Protein AF-A0A7S1DMC7-F1 (afdb_monomer)

Nearest PDB structures (foldseek):
  4dzv-assembly1_A  TM=1.927E-01  e=4.617E+00  synthetic construct

InterPro domains:
  IPR018816 Splicing factor cactin, central domain [PF10312] (48-227)

Structure (mmCIF, N/CA/C/O backbone):
data_AF-A0A7S1DMC7-F1
#
_entry.id   AF-A0A7S1DMC7-F1
#
loop_
_atom_site.group_PDB
_atom_site.id
_atom_site.type_symbol
_atom_site.label_atom_id
_atom_site.label_alt_id
_atom_site.label_comp_id
_atom_site.label_asym_id
_atom_site.label_entity_id
_atom_site.label_seq_id
_atom_site.pdbx_PDB_ins_code
_atom_site.Cartn_x
_atom_site.Cartn_y
_atom_site.Cartn_z
_atom_site.occupancy
_atom_site.B_iso_or_equiv
_atom_site.auth_seq_id
_atom_site.auth_comp_id
_atom_site.auth_asym_id
_atom_site.auth_atom_id
_atom_site.pdbx_PDB_model_num
ATOM 1 N N . GLU A 1 1 ? 80.134 -5.512 -59.408 1.00 57.19 1 GLU A N 1
ATOM 2 C CA . GLU A 1 1 ? 79.856 -4.795 -58.142 1.00 57.19 1 GLU A CA 1
ATOM 3 C C . GLU A 1 1 ? 78.981 -3.546 -58.274 1.00 57.19 1 GLU A C 1
ATOM 5 O O . GLU A 1 1 ? 77.935 -3.518 -57.639 1.00 57.19 1 GLU A O 1
ATOM 10 N N . GLN A 1 2 ? 79.329 -2.524 -59.073 1.00 55.69 2 GLN A N 1
ATOM 11 C CA . GLN A 1 2 ? 78.531 -1.277 -59.132 1.00 55.69 2 GLN A CA 1
ATOM 12 C C . GLN A 1 2 ? 77.089 -1.484 -59.649 1.00 55.69 2 GLN A C 1
ATOM 14 O O . GLN A 1 2 ? 76.150 -0.992 -59.030 1.00 55.69 2 GLN A O 1
ATOM 19 N N . SER A 1 3 ? 76.892 -2.314 -60.682 1.00 63.22 3 SER A N 1
ATOM 20 C CA . SER A 1 3 ? 75.558 -2.619 -61.240 1.00 63.22 3 SER A CA 1
ATOM 21 C C . SER A 1 3 ? 74.637 -3.401 -60.283 1.00 63.22 3 SER A C 1
ATOM 23 O O . SER A 1 3 ? 73.432 -3.162 -60.245 1.00 63.22 3 SER A O 1
ATOM 25 N N . GLU A 1 4 ? 75.174 -4.302 -59.453 1.00 67.88 4 GLU A N 1
ATOM 26 C CA . GLU A 1 4 ? 74.377 -5.003 -58.428 1.00 67.88 4 GLU A CA 1
ATOM 27 C C . GLU A 1 4 ? 74.000 -4.082 -57.265 1.00 67.88 4 GLU A C 1
ATOM 29 O O . GLU A 1 4 ? 72.907 -4.190 -56.710 1.00 67.88 4 GLU A O 1
ATOM 34 N N . LYS A 1 5 ? 74.885 -3.146 -56.909 1.00 73.25 5 LYS A N 1
ATOM 35 C CA . LYS A 1 5 ? 74.637 -2.161 -55.852 1.00 73.25 5 LYS A CA 1
ATOM 36 C C . LYS A 1 5 ? 73.542 -1.165 -56.252 1.00 73.25 5 LYS A C 1
ATOM 38 O O . LYS A 1 5 ? 72.733 -0.787 -55.408 1.00 73.25 5 LYS A O 1
ATOM 43 N N . GLU A 1 6 ? 73.476 -0.788 -57.528 1.00 73.75 6 GLU A N 1
ATOM 44 C CA . GLU A 1 6 ? 72.397 0.039 -58.085 1.00 73.75 6 GLU A CA 1
ATOM 45 C C . GLU A 1 6 ? 71.064 -0.711 -58.168 1.00 73.75 6 GLU A C 1
ATOM 47 O O . GLU A 1 6 ? 70.045 -0.166 -57.746 1.00 73.75 6 GLU A O 1
ATOM 52 N N . LYS A 1 7 ? 71.061 -1.979 -58.606 1.00 73.75 7 LYS A N 1
ATOM 53 C CA . LYS A 1 7 ? 69.849 -2.820 -58.590 1.00 73.75 7 LYS A CA 1
ATOM 54 C C . LYS A 1 7 ? 69.290 -2.990 -57.176 1.00 73.75 7 LYS A C 1
ATOM 56 O O . LYS A 1 7 ? 68.101 -2.775 -56.973 1.00 73.75 7 LYS A O 1
ATOM 61 N N . ARG A 1 8 ? 70.147 -3.254 -56.181 1.00 76.50 8 ARG A N 1
ATOM 62 C CA . ARG A 1 8 ? 69.749 -3.334 -54.763 1.00 76.50 8 ARG A CA 1
ATOM 63 C C . ARG A 1 8 ? 69.203 -2.012 -54.215 1.00 76.50 8 ARG A C 1
ATOM 65 O O . ARG A 1 8 ? 68.276 -2.035 -53.413 1.00 76.50 8 ARG A O 1
ATOM 72 N N . ARG A 1 9 ? 69.747 -0.861 -54.634 1.00 77.88 9 ARG A N 1
ATOM 73 C CA . ARG A 1 9 ? 69.213 0.464 -54.261 1.00 77.88 9 ARG A CA 1
ATOM 74 C C . ARG A 1 9 ? 67.847 0.730 -54.893 1.00 77.88 9 ARG A C 1
ATOM 76 O O . ARG A 1 9 ? 66.948 1.171 -54.189 1.00 77.88 9 ARG A O 1
ATOM 83 N N . ALA A 1 10 ? 67.675 0.412 -56.174 1.00 79.69 10 ALA A N 1
ATOM 84 C CA . ALA A 1 10 ? 66.395 0.559 -56.863 1.00 79.69 10 ALA A CA 1
ATOM 85 C C . ALA A 1 10 ? 65.318 -0.391 -56.302 1.00 79.69 10 ALA A C 1
ATOM 87 O O . ALA A 1 10 ? 64.162 0.001 -56.159 1.00 79.69 10 ALA A O 1
ATOM 88 N N . GLU A 1 11 ? 65.684 -1.624 -55.943 1.00 81.19 11 GLU A N 1
ATOM 89 C CA . GLU A 1 11 ? 64.797 -2.565 -55.249 1.00 81.19 11 GLU A CA 1
ATOM 90 C C . GLU A 1 11 ? 64.437 -2.084 -53.841 1.00 81.19 11 GLU A C 1
ATOM 92 O O . GLU A 1 11 ? 63.271 -2.161 -53.460 1.00 81.19 11 GLU A O 1
ATOM 97 N N . ALA A 1 12 ? 65.393 -1.533 -53.086 1.00 83.19 12 ALA A N 1
ATOM 98 C CA . ALA A 1 12 ? 65.131 -0.951 -51.772 1.00 83.19 12 ALA A CA 1
ATOM 99 C C . ALA A 1 12 ? 64.202 0.272 -51.854 1.00 83.19 12 ALA A C 1
ATOM 101 O O . ALA A 1 12 ? 63.289 0.393 -51.044 1.00 83.19 12 ALA A O 1
ATOM 102 N N . GLU A 1 13 ? 64.373 1.139 -52.854 1.00 83.38 13 GLU A N 1
ATOM 103 C CA . GLU A 1 13 ? 63.504 2.302 -53.067 1.00 83.38 13 GLU A CA 1
ATOM 104 C C . GLU A 1 13 ? 62.087 1.888 -53.499 1.00 83.38 13 GLU A C 1
ATOM 106 O O . GLU A 1 13 ? 61.100 2.454 -53.033 1.00 83.38 13 GLU A O 1
ATOM 111 N N . ARG A 1 14 ? 61.960 0.855 -54.345 1.00 81.00 14 ARG A N 1
ATOM 112 C CA . ARG A 1 14 ? 60.656 0.262 -54.690 1.00 81.00 14 ARG A CA 1
ATOM 113 C C . ARG A 1 14 ? 59.988 -0.364 -53.473 1.00 81.00 14 ARG A C 1
ATOM 115 O O . ARG A 1 14 ? 58.797 -0.158 -53.269 1.00 81.00 14 ARG A O 1
ATOM 122 N N . LYS A 1 15 ? 60.748 -1.094 -52.656 1.00 81.81 15 LYS A N 1
ATOM 123 C CA . LYS A 1 15 ? 60.248 -1.704 -51.423 1.00 81.81 15 LYS A CA 1
ATOM 124 C C . LYS A 1 15 ? 59.782 -0.641 -50.424 1.00 81.81 15 LYS A C 1
ATOM 126 O O . LYS A 1 15 ? 58.702 -0.800 -49.874 1.00 81.81 15 LYS A O 1
ATOM 131 N N . ALA A 1 16 ? 60.524 0.457 -50.275 1.00 84.75 16 ALA A N 1
ATOM 132 C CA . ALA A 1 16 ? 60.146 1.583 -49.422 1.00 84.75 16 ALA A CA 1
ATOM 133 C C . ALA A 1 16 ? 58.863 2.286 -49.906 1.00 84.75 16 ALA A C 1
ATOM 135 O O . ALA A 1 16 ? 57.991 2.583 -49.097 1.00 84.75 16 ALA A O 1
ATOM 136 N N . LYS A 1 17 ? 58.696 2.488 -51.223 1.00 83.81 17 LYS A N 1
ATOM 137 C CA . LYS A 1 17 ? 57.453 3.047 -51.793 1.00 83.81 17 LYS A CA 1
ATOM 138 C C . LYS A 1 17 ? 56.249 2.126 -51.580 1.00 83.81 17 LYS A C 1
ATOM 140 O O . LYS A 1 17 ? 55.182 2.602 -51.212 1.00 83.81 17 LYS A O 1
ATOM 145 N N . ILE A 1 18 ? 56.424 0.813 -51.755 1.00 84.62 18 ILE A N 1
ATOM 146 C CA . ILE A 1 18 ? 55.373 -0.180 -51.476 1.00 84.62 18 ILE A CA 1
ATOM 147 C C . ILE A 1 18 ? 55.022 -0.184 -49.984 1.00 84.62 18 ILE A C 1
ATOM 149 O O . ILE A 1 18 ? 53.852 -0.263 -49.633 1.00 84.62 18 ILE A O 1
ATOM 153 N N . GLU A 1 19 ? 56.016 -0.087 -49.104 1.00 84.19 19 GLU A N 1
ATOM 154 C CA . GLU A 1 19 ? 55.809 -0.048 -47.655 1.00 84.19 19 GLU A CA 1
ATOM 155 C C . GLU A 1 19 ? 55.033 1.205 -47.221 1.00 84.19 19 GLU A C 1
ATOM 157 O O . GLU A 1 19 ? 54.059 1.083 -46.479 1.00 84.19 19 GLU A O 1
ATOM 162 N N . GLU A 1 20 ? 55.363 2.377 -47.773 1.00 86.06 20 GLU A N 1
ATOM 163 C CA . GLU A 1 20 ? 54.636 3.632 -47.528 1.00 86.06 20 GLU A CA 1
ATOM 164 C C . GLU A 1 20 ? 53.191 3.584 -48.069 1.00 86.06 20 GLU A C 1
ATOM 166 O O . GLU A 1 20 ? 52.247 4.049 -47.422 1.00 86.06 20 GLU A O 1
ATOM 171 N N . GLU A 1 21 ? 52.979 2.997 -49.251 1.00 86.19 21 GLU A N 1
ATOM 172 C CA . GLU A 1 21 ? 51.637 2.783 -49.806 1.00 86.19 21 GLU A CA 1
ATOM 173 C C . GLU A 1 21 ? 50.816 1.810 -48.949 1.00 86.19 21 GLU A C 1
ATOM 175 O O . GLU A 1 21 ? 49.641 2.067 -48.669 1.00 86.19 21 GLU A O 1
ATOM 180 N N . VAL A 1 22 ? 51.434 0.726 -48.471 1.00 86.00 22 VAL A N 1
ATOM 181 C CA . VAL A 1 22 ? 50.810 -0.238 -47.556 1.00 86.00 22 VAL A CA 1
ATOM 182 C C . VAL A 1 22 ? 50.452 0.426 -46.227 1.00 86.00 22 VAL A C 1
ATOM 184 O O . VAL A 1 22 ? 49.361 0.183 -45.715 1.00 86.00 22 VAL A O 1
ATOM 187 N N . GLU A 1 23 ? 51.309 1.288 -45.681 1.00 85.81 23 GLU A N 1
ATOM 188 C CA . GLU A 1 23 ? 51.042 2.023 -44.442 1.00 85.81 23 GLU A CA 1
ATOM 189 C C . GLU A 1 23 ? 49.869 3.003 -44.598 1.00 85.81 23 GLU A C 1
ATOM 191 O O . GLU A 1 23 ? 48.954 3.014 -43.773 1.00 85.81 23 GLU A O 1
ATOM 196 N N . LYS A 1 24 ? 49.810 3.757 -45.705 1.00 90.12 24 LYS A N 1
ATOM 197 C CA . LYS A 1 24 ? 48.668 4.642 -46.009 1.00 90.12 24 LYS A CA 1
ATOM 198 C C . LYS A 1 24 ? 47.358 3.867 -46.153 1.00 90.12 24 LYS A C 1
ATOM 200 O O . LYS A 1 24 ? 46.314 4.345 -45.705 1.00 90.12 24 LYS A O 1
ATOM 205 N N . VAL A 1 25 ? 47.395 2.685 -46.772 1.00 88.81 25 VAL A N 1
ATOM 206 C CA . VAL A 1 25 ? 46.220 1.809 -46.905 1.00 88.81 25 VAL A CA 1
ATOM 207 C C . VAL A 1 25 ? 45.810 1.220 -45.555 1.00 88.81 25 VAL A C 1
ATOM 209 O O . VAL A 1 25 ? 44.613 1.189 -45.273 1.00 88.81 25 VAL A O 1
ATOM 212 N N . LYS A 1 26 ? 46.766 0.799 -44.716 1.00 90.38 26 LYS A N 1
ATOM 213 C CA . LYS A 1 26 ? 46.507 0.325 -43.347 1.00 90.38 26 LYS A CA 1
ATOM 214 C C . LYS A 1 26 ? 45.855 1.409 -42.502 1.00 90.38 26 LYS A C 1
ATOM 216 O O . LYS A 1 26 ? 44.768 1.185 -41.994 1.00 90.38 26 LYS A O 1
ATOM 221 N N . ARG A 1 27 ? 46.411 2.624 -42.481 1.00 87.12 27 ARG A N 1
ATOM 222 C CA . ARG A 1 27 ? 45.841 3.745 -41.721 1.00 87.12 27 ARG A CA 1
ATOM 223 C C . ARG A 1 27 ? 44.387 4.042 -42.112 1.00 87.12 27 ARG A C 1
ATOM 225 O O . ARG A 1 27 ? 43.543 4.205 -41.245 1.00 87.12 27 ARG A O 1
ATOM 232 N N . ARG A 1 28 ? 44.066 4.019 -43.413 1.00 88.25 28 ARG A N 1
ATOM 233 C CA . ARG A 1 28 ? 42.684 4.181 -43.914 1.00 88.25 28 ARG A CA 1
ATOM 234 C C . ARG A 1 28 ? 41.754 3.004 -43.593 1.00 88.25 28 ARG A C 1
ATOM 236 O O . ARG A 1 28 ? 40.538 3.144 -43.722 1.00 88.25 28 ARG A O 1
ATOM 243 N N . ARG A 1 29 ? 42.285 1.811 -43.319 1.00 89.69 29 ARG A N 1
ATOM 244 C CA . ARG A 1 29 ? 41.494 0.666 -42.843 1.00 89.69 29 ARG A CA 1
ATOM 245 C C . ARG A 1 29 ? 41.237 0.816 -41.352 1.00 89.69 29 ARG A C 1
ATOM 247 O O . ARG A 1 29 ? 40.077 0.829 -40.979 1.00 89.69 29 ARG A O 1
ATOM 254 N N . ASP A 1 30 ? 42.276 1.089 -40.570 1.00 89.75 30 ASP A N 1
ATOM 255 C CA . ASP A 1 30 ? 42.178 1.286 -39.123 1.00 89.75 30 ASP A CA 1
ATOM 256 C C . ASP A 1 30 ? 41.244 2.454 -38.758 1.00 89.75 30 ASP A C 1
ATOM 258 O O . ASP A 1 30 ? 40.474 2.353 -37.810 1.00 89.75 30 ASP A O 1
ATOM 262 N N . GLU A 1 31 ? 41.274 3.563 -39.509 1.00 89.31 31 GLU A N 1
ATOM 263 C CA . GLU A 1 31 ? 40.349 4.696 -39.326 1.00 89.31 31 GLU A CA 1
ATOM 264 C C . GLU A 1 31 ? 38.888 4.284 -39.565 1.00 89.31 31 GLU A C 1
ATOM 266 O O . GLU A 1 31 ? 38.023 4.611 -38.757 1.00 89.31 31 GLU A O 1
ATOM 271 N N . ARG A 1 32 ? 38.619 3.509 -40.625 1.00 90.19 32 ARG A N 1
ATOM 272 C CA . ARG A 1 32 ? 37.269 3.009 -40.932 1.00 90.19 32 ARG A CA 1
ATOM 273 C C . ARG A 1 32 ? 36.805 1.948 -39.946 1.00 90.19 32 ARG A C 1
ATOM 275 O O . ARG A 1 32 ? 35.636 1.944 -39.594 1.00 90.19 32 ARG A O 1
ATOM 282 N N . GLU A 1 33 ? 37.694 1.066 -39.504 1.00 90.75 33 GLU A N 1
ATOM 283 C CA . GLU A 1 33 ? 37.385 0.052 -38.494 1.00 90.75 33 GLU A CA 1
ATOM 284 C C . GLU A 1 33 ? 37.077 0.703 -37.145 1.00 90.75 33 GLU A C 1
ATOM 286 O O . GLU A 1 33 ? 36.118 0.309 -36.496 1.00 90.75 33 GLU A O 1
ATOM 291 N N . LYS A 1 34 ? 37.812 1.752 -36.751 1.00 93.19 34 LYS A N 1
ATOM 292 C CA . LYS A 1 34 ? 37.506 2.530 -35.539 1.00 93.19 34 LYS A CA 1
ATOM 293 C C . LYS A 1 34 ? 36.178 3.270 -35.641 1.00 93.19 34 LYS A C 1
ATOM 295 O O . LYS A 1 34 ? 35.415 3.257 -34.684 1.00 93.19 34 LYS A O 1
ATOM 300 N N . GLU A 1 35 ? 35.896 3.902 -36.779 1.00 88.88 35 GLU A N 1
ATOM 301 C CA . GLU A 1 35 ? 34.618 4.585 -37.011 1.00 88.88 35 GLU A CA 1
ATOM 302 C C . GLU A 1 35 ? 33.450 3.587 -37.019 1.00 88.88 35 GLU A C 1
ATOM 304 O O . GLU A 1 35 ? 32.435 3.822 -36.371 1.00 88.88 35 GLU A O 1
ATOM 309 N N . GLN A 1 36 ? 33.609 2.436 -37.678 1.00 91.62 36 GLN A N 1
ATOM 310 C CA . GLN A 1 36 ? 32.610 1.365 -37.679 1.00 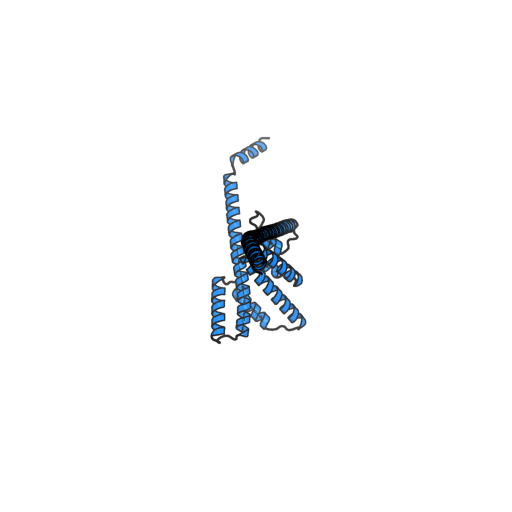91.62 36 GLN A CA 1
ATOM 311 C C . GLN A 1 36 ? 32.405 0.768 -36.288 1.00 91.62 36 GLN A C 1
ATOM 313 O O . GLN A 1 36 ? 31.258 0.607 -35.887 1.00 91.62 36 GLN A O 1
ATOM 318 N N . ALA A 1 37 ? 33.479 0.500 -35.543 1.00 93.88 37 ALA A N 1
ATOM 319 C CA . ALA A 1 37 ? 33.398 -0.003 -34.177 1.00 93.88 37 ALA A CA 1
ATOM 320 C C . ALA A 1 37 ? 32.700 0.999 -33.248 1.00 93.88 37 ALA A C 1
ATOM 322 O O . ALA A 1 37 ? 31.852 0.602 -32.458 1.00 93.88 37 ALA A O 1
ATOM 323 N N . TRP A 1 38 ? 32.993 2.297 -33.385 1.00 91.31 38 TRP A N 1
ATOM 324 C CA . TRP A 1 38 ? 32.327 3.347 -32.612 1.00 91.31 38 TRP A CA 1
ATOM 325 C C . TRP A 1 38 ? 30.831 3.443 -32.945 1.00 91.31 38 TRP A C 1
ATOM 327 O O . TRP A 1 38 ? 29.997 3.504 -32.047 1.00 91.31 38 TRP A O 1
ATOM 337 N N . MET A 1 39 ? 30.467 3.382 -34.230 1.00 90.94 39 MET A N 1
ATOM 338 C CA . MET A 1 39 ? 29.064 3.370 -34.661 1.00 90.94 39 MET A CA 1
ATOM 339 C C . MET A 1 39 ? 28.321 2.099 -34.228 1.00 90.94 39 MET A C 1
ATOM 341 O O . MET A 1 39 ? 27.138 2.164 -33.895 1.00 90.94 39 MET A O 1
ATOM 345 N N . GLU A 1 40 ? 28.983 0.941 -34.258 1.00 91.88 40 GLU A N 1
ATOM 346 C CA . GLU A 1 40 ? 28.421 -0.333 -33.805 1.00 91.88 40 GLU A CA 1
ATOM 347 C C . GLU A 1 40 ? 28.210 -0.337 -32.290 1.00 91.88 40 GLU A C 1
ATOM 349 O O . GLU A 1 40 ? 27.138 -0.729 -31.837 1.00 91.88 40 GLU A O 1
ATOM 354 N N . GLU A 1 41 ? 29.175 0.166 -31.518 1.00 93.00 41 GLU A N 1
ATOM 355 C CA . GLU A 1 41 ? 29.059 0.319 -30.067 1.00 93.00 41 GLU A CA 1
ATOM 356 C C . GLU A 1 41 ? 27.926 1.281 -29.693 1.00 93.00 41 GLU A C 1
ATOM 358 O O . GLU A 1 41 ? 27.092 0.954 -28.848 1.00 93.00 41 GLU A O 1
ATOM 363 N N . GLU A 1 42 ? 27.836 2.428 -30.369 1.00 91.56 42 GLU A N 1
ATOM 364 C CA . GLU A 1 42 ? 26.771 3.407 -30.149 1.00 91.56 42 GLU A CA 1
ATOM 365 C C . GLU A 1 42 ? 25.399 2.822 -30.506 1.00 91.56 42 GLU A C 1
ATOM 367 O O . GLU A 1 42 ? 24.450 2.926 -29.730 1.00 91.56 42 GLU A O 1
ATOM 372 N N . LYS A 1 43 ? 25.290 2.125 -31.644 1.00 93.44 43 LYS A N 1
ATOM 373 C CA . LYS A 1 43 ? 24.054 1.443 -32.043 1.00 93.44 43 LYS A CA 1
ATOM 374 C C . LYS A 1 43 ? 23.682 0.330 -31.063 1.00 93.44 43 LYS A C 1
ATOM 376 O O . LYS A 1 43 ? 22.503 0.170 -30.769 1.00 93.44 43 LYS A O 1
ATOM 381 N N . ALA A 1 44 ? 24.656 -0.419 -30.549 1.00 93.75 44 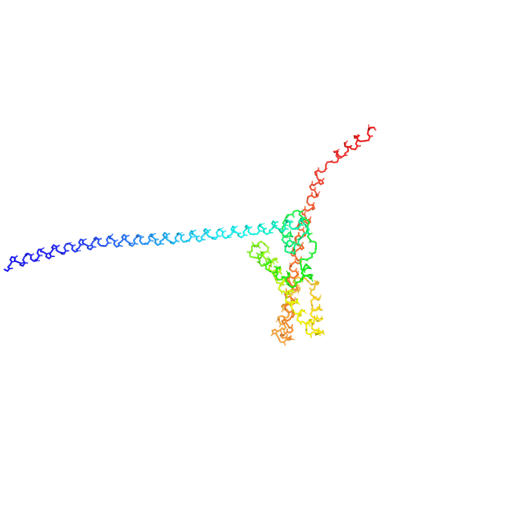ALA A N 1
ATOM 382 C CA . ALA A 1 44 ? 24.433 -1.451 -29.541 1.00 93.75 44 ALA A CA 1
ATOM 383 C C . ALA A 1 44 ? 24.017 -0.852 -28.190 1.00 93.75 44 ALA A C 1
ATOM 385 O O . ALA A 1 44 ? 23.213 -1.445 -27.474 1.00 93.75 44 ALA A O 1
ATOM 386 N N . ARG A 1 45 ? 24.531 0.330 -27.828 1.00 93.38 45 ARG A N 1
ATOM 387 C CA . ARG A 1 45 ? 24.073 1.067 -26.646 1.00 93.38 45 ARG A CA 1
ATOM 388 C C . ARG A 1 45 ? 22.628 1.531 -26.820 1.00 93.38 45 ARG A C 1
ATOM 390 O O . ARG A 1 45 ? 21.794 1.171 -26.003 1.00 93.38 45 ARG A O 1
ATOM 397 N N . MET A 1 46 ? 22.319 2.205 -27.927 1.00 91.56 46 MET A N 1
ATOM 398 C CA . MET A 1 46 ? 20.960 2.660 -28.245 1.00 91.56 46 MET A CA 1
ATOM 399 C C . MET A 1 46 ? 19.957 1.501 -28.347 1.00 91.56 46 MET A C 1
ATOM 401 O O . MET A 1 46 ? 18.810 1.642 -27.934 1.00 91.56 46 MET A O 1
ATOM 405 N N . ALA A 1 47 ? 20.370 0.351 -28.892 1.00 93.19 47 ALA A N 1
ATOM 406 C CA . ALA A 1 47 ? 19.528 -0.840 -28.954 1.00 93.19 47 ALA A CA 1
ATOM 407 C C . ALA A 1 47 ? 19.203 -1.370 -27.551 1.00 93.19 47 ALA A C 1
ATOM 409 O O . ALA A 1 47 ? 18.032 -1.588 -27.261 1.00 93.19 47 ALA A O 1
ATOM 410 N N . ARG A 1 48 ? 20.206 -1.490 -26.669 1.00 93.38 48 ARG A N 1
ATOM 411 C CA . ARG A 1 48 ? 19.996 -1.894 -25.269 1.00 93.38 48 ARG A CA 1
ATOM 412 C C . ARG A 1 48 ? 19.083 -0.927 -24.524 1.00 93.38 48 ARG A C 1
ATOM 414 O O . ARG A 1 48 ? 18.111 -1.365 -23.929 1.00 93.38 48 ARG A O 1
ATOM 421 N N . GLU A 1 49 ? 19.339 0.376 -24.628 1.00 93.00 49 GLU A N 1
ATOM 422 C CA . GLU A 1 49 ? 18.495 1.407 -24.005 1.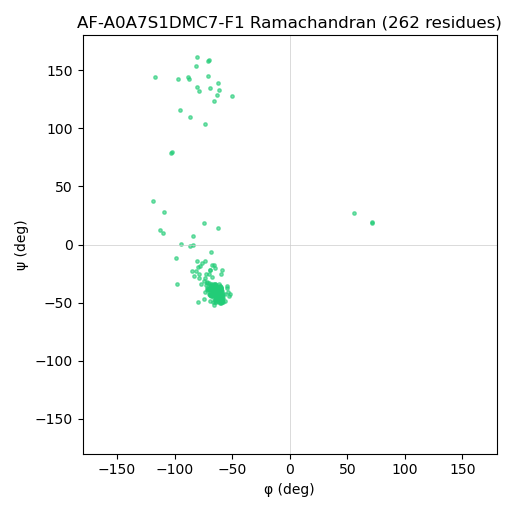00 93.00 49 GLU A CA 1
ATOM 423 C C . GLU A 1 49 ? 17.040 1.329 -24.512 1.00 93.00 49 GLU A C 1
ATOM 425 O O . GLU A 1 49 ? 16.095 1.450 -23.734 1.00 93.00 49 GLU A O 1
ATOM 430 N N . SER A 1 50 ? 16.835 1.076 -25.811 1.00 92.81 50 SER A N 1
ATOM 431 C CA . SER A 1 50 ? 15.494 0.897 -26.379 1.00 92.81 50 SER A CA 1
ATOM 432 C C . SER A 1 50 ? 14.817 -0.397 -25.919 1.00 92.81 50 SER A C 1
ATOM 434 O O . SER A 1 50 ? 13.600 -0.397 -25.745 1.00 92.81 50 SER A O 1
ATOM 436 N N . GLU A 1 51 ? 15.557 -1.497 -25.786 1.00 92.06 51 GLU A N 1
ATOM 437 C CA . GLU A 1 51 ? 15.033 -2.776 -25.292 1.00 92.06 51 GLU A CA 1
ATOM 438 C C . GLU A 1 51 ? 14.642 -2.669 -23.814 1.00 92.06 51 GLU A C 1
ATOM 440 O O . GLU A 1 51 ? 13.550 -3.093 -23.442 1.00 92.06 51 GLU A O 1
ATOM 445 N N . GLU A 1 52 ? 15.477 -2.027 -22.993 1.00 92.62 52 GLU A N 1
ATOM 446 C CA . GLU A 1 52 ? 15.192 -1.734 -21.584 1.00 92.62 52 GLU A CA 1
ATOM 447 C C . GLU A 1 52 ? 13.941 -0.859 -21.442 1.00 92.62 52 GLU A C 1
ATOM 449 O O . GLU A 1 52 ? 13.053 -1.177 -20.654 1.00 92.62 52 GLU A O 1
ATOM 454 N N . ALA A 1 53 ? 13.809 0.197 -22.252 1.00 92.88 53 ALA A N 1
ATOM 455 C CA . ALA A 1 53 ? 12.620 1.046 -22.238 1.00 92.88 53 ALA A CA 1
ATOM 456 C C . ALA A 1 53 ? 11.342 0.270 -22.607 1.00 92.88 53 ALA A C 1
ATOM 458 O O . ALA A 1 53 ? 10.323 0.399 -21.928 1.00 92.88 53 ALA A O 1
ATOM 459 N N . GLN A 1 54 ? 11.395 -0.571 -23.647 1.00 92.62 54 GLN A N 1
ATOM 460 C CA . GLN A 1 54 ? 10.262 -1.420 -24.034 1.00 92.62 54 GLN A CA 1
ATOM 461 C C . GLN A 1 54 ? 9.906 -2.436 -22.944 1.00 92.62 54 GLN A C 1
ATOM 463 O O . GLN A 1 54 ? 8.723 -2.698 -22.722 1.00 92.62 54 GLN A O 1
ATOM 468 N N . HIS A 1 55 ? 10.909 -2.988 -22.260 1.00 92.00 55 HIS A N 1
ATOM 469 C CA . HIS A 1 55 ? 10.702 -3.905 -21.145 1.00 92.00 55 HIS A CA 1
ATOM 470 C C . HIS A 1 55 ? 9.990 -3.213 -19.979 1.00 92.00 55 HIS A C 1
ATOM 472 O O . HIS A 1 55 ? 8.960 -3.703 -19.528 1.00 92.00 55 HIS A O 1
ATOM 478 N N . CYS A 1 56 ? 10.467 -2.036 -19.565 1.00 91.44 56 CYS A N 1
ATOM 479 C CA . CYS A 1 56 ? 9.845 -1.245 -18.502 1.00 91.44 56 CYS A CA 1
ATOM 480 C C . CYS A 1 56 ? 8.388 -0.872 -18.829 1.00 91.44 56 CYS A C 1
ATOM 482 O O . CYS A 1 56 ? 7.507 -0.976 -17.976 1.00 91.44 56 CYS A O 1
ATOM 484 N N . GLU A 1 57 ? 8.099 -0.458 -20.069 1.00 92.00 57 GLU A N 1
ATOM 485 C CA . GLU A 1 57 ? 6.721 -0.174 -20.493 1.00 92.00 57 GLU A CA 1
ATOM 486 C C . GLU A 1 57 ? 5.828 -1.419 -20.456 1.00 92.00 57 GLU A C 1
ATOM 488 O O . GLU A 1 57 ? 4.638 -1.328 -20.146 1.00 92.00 57 GLU A O 1
ATOM 493 N N . TRP A 1 58 ? 6.379 -2.579 -20.815 1.00 92.81 58 TRP A N 1
ATOM 494 C CA . TRP A 1 58 ? 5.647 -3.837 -20.784 1.00 92.81 58 TRP A CA 1
ATOM 495 C C . TRP A 1 58 ? 5.350 -4.281 -19.349 1.00 92.81 58 TRP A C 1
ATOM 497 O O . TRP A 1 58 ? 4.212 -4.653 -19.069 1.00 92.81 58 TRP A O 1
ATOM 507 N N . GLU A 1 59 ? 6.324 -4.172 -18.442 1.00 88.12 59 GLU A N 1
ATOM 508 C CA . GLU A 1 59 ? 6.144 -4.439 -17.008 1.00 88.12 59 GLU A CA 1
ATOM 509 C C . GLU A 1 59 ? 5.071 -3.531 -16.404 1.00 88.12 59 GLU A C 1
ATOM 511 O O . GLU A 1 59 ? 4.119 -4.024 -15.806 1.00 88.12 59 GLU A O 1
ATOM 516 N N . SER A 1 60 ? 5.133 -2.221 -16.664 1.00 88.31 60 SER A N 1
ATOM 517 C CA . SER A 1 60 ? 4.125 -1.278 -16.165 1.00 88.31 60 SER A CA 1
ATOM 518 C C . SER A 1 60 ? 2.712 -1.616 -16.657 1.00 88.31 60 SER A C 1
ATOM 520 O O . SER A 1 60 ? 1.755 -1.533 -15.889 1.00 88.31 60 SER A O 1
ATOM 522 N N . LYS A 1 61 ? 2.557 -2.024 -17.924 1.00 90.69 61 LYS A N 1
ATOM 523 C CA . LYS A 1 61 ? 1.255 -2.461 -18.463 1.00 90.69 61 LYS A CA 1
ATOM 524 C C . LYS A 1 61 ? 0.792 -3.784 -17.859 1.00 90.69 61 LYS A C 1
ATOM 526 O O . LYS A 1 61 ? -0.410 -3.988 -17.694 1.00 90.69 61 LYS A O 1
ATOM 531 N N . ALA A 1 62 ? 1.718 -4.694 -17.563 1.00 90.19 62 ALA A N 1
ATOM 532 C CA . ALA A 1 62 ? 1.400 -5.945 -16.891 1.00 90.19 62 ALA A CA 1
ATOM 533 C C . ALA A 1 62 ? 0.883 -5.680 -15.470 1.00 90.19 62 ALA A C 1
ATOM 535 O O . ALA A 1 62 ? -0.147 -6.239 -15.090 1.00 90.19 62 ALA A O 1
ATOM 536 N N . ASP A 1 63 ? 1.523 -4.775 -14.729 1.00 88.94 63 ASP A N 1
ATOM 537 C CA . ASP A 1 63 ? 1.100 -4.375 -13.385 1.00 88.94 63 ASP A CA 1
ATOM 538 C C . ASP A 1 63 ? -0.286 -3.714 -13.387 1.00 88.94 63 ASP A C 1
ATOM 540 O O . ASP A 1 63 ? -1.162 -4.096 -12.604 1.00 88.94 63 ASP A O 1
ATOM 544 N N . GLU A 1 64 ? -0.542 -2.795 -14.325 1.00 88.88 64 GLU A N 1
ATOM 545 C CA . GLU A 1 64 ? -1.871 -2.199 -14.518 1.00 88.88 64 GLU A CA 1
ATOM 546 C C . GLU A 1 64 ? -2.935 -3.266 -14.799 1.00 88.88 64 GLU A C 1
ATOM 548 O O . GLU A 1 64 ? -3.995 -3.282 -14.166 1.00 88.88 64 GLU A O 1
ATOM 553 N N . PHE A 1 65 ? -2.637 -4.212 -15.693 1.00 91.62 65 PHE A N 1
ATOM 554 C CA . PHE A 1 65 ? -3.541 -5.316 -15.994 1.00 91.62 65 PHE A CA 1
ATOM 555 C C . PHE A 1 65 ? -3.794 -6.201 -14.766 1.00 91.62 65 PHE A C 1
ATOM 557 O O . PHE A 1 65 ? -4.935 -6.594 -14.506 1.00 91.62 65 PHE A O 1
ATOM 564 N N . HIS A 1 66 ? -2.762 -6.505 -13.975 1.00 88.62 66 HIS A N 1
ATOM 565 C CA . HIS A 1 66 ? -2.907 -7.271 -12.739 1.00 88.62 66 HIS A CA 1
ATOM 566 C C . HIS A 1 66 ? -3.798 -6.556 -11.723 1.00 88.62 66 HIS A C 1
ATOM 568 O O . HIS A 1 66 ? -4.663 -7.200 -11.115 1.00 88.62 66 HIS A O 1
ATOM 574 N N . LEU A 1 67 ? -3.647 -5.238 -11.587 1.00 88.25 67 LEU A N 1
ATOM 575 C CA . LEU A 1 67 ? -4.488 -4.419 -10.723 1.00 88.25 67 LEU A CA 1
ATOM 576 C C . LEU A 1 67 ? -5.947 -4.415 -11.197 1.00 88.25 67 LEU A C 1
ATOM 578 O O . LEU A 1 67 ? -6.860 -4.630 -10.398 1.00 88.25 67 LEU A O 1
ATOM 582 N N . GLU A 1 68 ? -6.194 -4.232 -12.494 1.00 89.00 68 GLU A N 1
ATOM 583 C CA . GLU A 1 68 ? -7.545 -4.284 -13.065 1.00 89.00 68 GLU A CA 1
ATOM 584 C C . GLU A 1 68 ? -8.199 -5.657 -12.888 1.00 89.00 68 GLU A C 1
ATOM 586 O O . GLU A 1 68 ? -9.365 -5.750 -12.497 1.00 89.00 68 GLU A O 1
ATOM 591 N N . GLN A 1 69 ? -7.450 -6.740 -13.104 1.00 90.00 69 GLN A N 1
ATOM 592 C CA . GLN A 1 69 ? -7.931 -8.099 -12.855 1.00 90.00 69 GLN A CA 1
ATOM 593 C C . GLN A 1 69 ? -8.257 -8.327 -11.375 1.00 90.00 69 GLN A C 1
ATOM 595 O O . GLN A 1 69 ? -9.263 -8.967 -11.056 1.00 90.00 69 GLN A O 1
ATOM 600 N N . ALA A 1 70 ? -7.434 -7.822 -10.451 1.00 88.50 70 ALA A N 1
ATOM 601 C CA . ALA A 1 70 ? -7.719 -7.884 -9.019 1.00 88.50 70 ALA A CA 1
ATOM 602 C C . ALA A 1 70 ? -9.020 -7.141 -8.679 1.00 88.50 70 ALA A C 1
ATOM 604 O O . ALA A 1 70 ? -9.904 -7.726 -8.049 1.00 88.50 70 ALA A O 1
ATOM 605 N N . ARG A 1 71 ? -9.198 -5.920 -9.201 1.00 87.75 71 ARG A N 1
ATOM 606 C CA . ARG A 1 71 ? -10.422 -5.121 -9.028 1.00 87.75 71 ARG A CA 1
ATOM 607 C C . ARG A 1 71 ? -11.663 -5.814 -9.586 1.00 87.75 71 ARG A C 1
ATOM 609 O O . ARG A 1 71 ? -12.690 -5.877 -8.913 1.00 87.75 71 ARG A O 1
ATOM 616 N N . LEU A 1 72 ? -11.572 -6.382 -10.787 1.00 88.50 72 LEU A N 1
ATOM 617 C CA . LEU A 1 72 ? -12.685 -7.098 -11.407 1.00 88.50 72 LEU A CA 1
ATOM 618 C C . LEU A 1 72 ? -13.080 -8.337 -10.594 1.00 88.50 72 LEU A C 1
ATOM 620 O O . LEU A 1 72 ? -14.265 -8.573 -10.360 1.00 88.50 72 LEU A O 1
ATOM 624 N N . ARG A 1 73 ? -12.096 -9.114 -10.123 1.00 89.06 73 ARG A N 1
ATOM 625 C CA . ARG A 1 73 ? -12.350 -10.278 -9.260 1.00 89.06 73 ARG A CA 1
ATOM 626 C C . ARG A 1 73 ? -13.014 -9.870 -7.949 1.00 89.06 73 ARG A C 1
ATOM 628 O O . ARG A 1 73 ? -13.967 -10.536 -7.547 1.00 89.06 73 ARG A O 1
ATOM 635 N N . ALA A 1 74 ? -12.556 -8.781 -7.333 1.00 87.56 74 ALA A N 1
ATOM 636 C CA . ALA A 1 74 ? -13.176 -8.229 -6.135 1.00 87.56 74 ALA A CA 1
ATOM 637 C C . ALA A 1 74 ? -14.640 -7.858 -6.390 1.00 87.56 74 ALA A C 1
ATOM 639 O O . ALA A 1 74 ? -15.526 -8.325 -5.677 1.00 87.56 74 ALA A O 1
ATOM 640 N N . LYS A 1 75 ? -14.911 -7.130 -7.480 1.00 86.00 75 LYS A N 1
ATOM 641 C CA . LYS A 1 75 ? -16.268 -6.742 -7.881 1.00 86.00 75 LYS A CA 1
ATOM 642 C C . LYS A 1 75 ? -17.194 -7.950 -8.044 1.00 86.00 75 LYS A C 1
ATOM 644 O O . LYS A 1 75 ? -18.273 -7.958 -7.459 1.00 86.00 75 LYS A O 1
ATOM 649 N N . ILE A 1 76 ? -16.757 -8.984 -8.768 1.00 87.00 76 ILE A N 1
ATOM 650 C CA . ILE A 1 76 ? -17.542 -10.213 -8.983 1.00 87.00 76 ILE A CA 1
ATOM 651 C C . ILE A 1 76 ? -17.835 -10.923 -7.653 1.00 87.00 76 ILE A C 1
ATOM 653 O O . ILE A 1 76 ? -18.976 -11.297 -7.383 1.00 87.00 76 ILE A O 1
ATOM 657 N N . ARG A 1 77 ? -16.831 -11.086 -6.783 1.00 86.88 77 ARG A N 1
ATOM 658 C CA . ARG A 1 77 ? -17.023 -11.765 -5.490 1.00 86.88 77 ARG A CA 1
ATOM 659 C C . ARG A 1 77 ? -17.947 -10.997 -4.560 1.00 86.88 77 ARG A C 1
ATOM 661 O O . ARG A 1 77 ? -18.752 -11.620 -3.865 1.00 86.88 77 ARG A O 1
ATOM 668 N N . THR A 1 78 ? -17.865 -9.667 -4.557 1.00 85.50 78 THR A N 1
ATOM 669 C CA . THR A 1 78 ? -18.788 -8.840 -3.780 1.00 85.50 78 THR A CA 1
ATOM 670 C C . THR A 1 78 ? -20.216 -8.962 -4.293 1.00 85.50 78 THR A C 1
ATOM 672 O O . THR A 1 78 ? -21.122 -9.132 -3.481 1.00 85.50 78 THR A O 1
ATOM 675 N N . THR A 1 79 ? -20.439 -8.952 -5.612 1.00 84.69 79 THR A N 1
ATOM 676 C CA . THR A 1 79 ? -21.797 -9.118 -6.159 1.00 84.69 79 THR A CA 1
ATOM 677 C C . THR A 1 79 ? -22.370 -10.513 -5.911 1.00 84.69 79 THR A C 1
ATOM 679 O O . THR A 1 79 ? -23.579 -10.665 -5.789 1.00 84.69 79 THR A O 1
ATOM 682 N N . GLU A 1 80 ? -21.519 -11.534 -5.795 1.00 88.19 80 GLU A N 1
ATOM 683 C CA . GLU A 1 80 ? -21.917 -12.910 -5.468 1.00 88.19 80 GLU A CA 1
ATOM 684 C C . GLU A 1 80 ? -22.081 -13.182 -3.958 1.00 88.19 80 GLU A C 1
ATOM 686 O O . GLU A 1 80 ? -22.393 -14.309 -3.573 1.00 88.19 80 GLU A O 1
ATOM 691 N N . GLY A 1 81 ? -21.847 -12.192 -3.087 1.00 82.56 81 GLY A N 1
ATOM 692 C CA . GLY A 1 81 ? -21.965 -12.348 -1.630 1.00 82.56 81 GLY A CA 1
ATOM 693 C C . GLY A 1 81 ? -20.857 -13.193 -0.986 1.00 82.56 81 GLY A C 1
ATOM 694 O O . GLY A 1 81 ? -21.022 -13.683 0.129 1.00 82.56 81 GLY A O 1
ATOM 695 N N . ARG A 1 82 ? -19.725 -13.381 -1.675 1.00 86.81 82 ARG A N 1
ATOM 696 C CA . ARG A 1 82 ? -18.556 -14.152 -1.206 1.00 86.81 82 ARG A CA 1
ATOM 697 C C . ARG A 1 82 ? -17.309 -13.274 -1.108 1.00 86.81 82 ARG A C 1
ATOM 699 O O . ARG A 1 82 ? -16.214 -13.706 -1.464 1.00 86.81 82 ARG A O 1
ATOM 706 N N . ALA A 1 83 ? -17.494 -12.025 -0.687 1.00 84.38 83 ALA A N 1
ATOM 707 C CA . ALA A 1 83 ? -16.409 -11.063 -0.572 1.00 84.38 83 ALA A CA 1
ATOM 708 C C . ALA A 1 83 ? -15.375 -11.531 0.460 1.00 84.38 83 ALA A C 1
ATOM 710 O O . ALA A 1 83 ? -15.716 -11.855 1.599 1.00 84.38 83 ALA A O 1
ATOM 711 N N . LYS A 1 84 ? -14.104 -11.538 0.061 1.00 87.19 84 LYS A N 1
ATOM 712 C CA . LYS A 1 84 ? -12.975 -11.612 0.988 1.00 87.19 84 LYS A CA 1
ATOM 713 C C . LYS A 1 84 ? -12.696 -10.225 1.586 1.00 87.19 84 LYS A C 1
ATOM 715 O O . LYS A 1 84 ? -13.066 -9.222 0.974 1.00 87.19 84 LYS A O 1
ATOM 720 N N . PRO A 1 85 ? -11.975 -10.135 2.720 1.00 85.62 85 PRO A N 1
ATOM 721 C CA . PRO A 1 85 ? -11.552 -8.852 3.285 1.00 85.62 85 PRO A CA 1
ATOM 722 C C . PRO A 1 85 ? -10.838 -7.951 2.266 1.00 85.62 85 PRO A C 1
ATOM 724 O O . PRO A 1 85 ? -11.174 -6.776 2.152 1.00 85.62 85 PRO A O 1
ATOM 727 N N . ILE A 1 86 ? -9.946 -8.519 1.442 1.00 88.25 86 ILE A N 1
ATOM 728 C CA . ILE A 1 86 ? -9.263 -7.777 0.371 1.00 88.25 86 ILE A CA 1
ATOM 729 C C . ILE A 1 86 ? -10.231 -7.175 -0.650 1.00 88.25 86 ILE A C 1
ATOM 731 O O . ILE A 1 86 ? -10.037 -6.043 -1.087 1.00 88.25 86 ILE A O 1
ATOM 735 N N . ASP A 1 87 ? -11.299 -7.897 -0.995 1.00 87.81 87 ASP A N 1
ATOM 736 C CA . ASP A 1 87 ? -12.275 -7.432 -1.976 1.00 87.81 87 ASP A CA 1
ATOM 737 C C . ASP A 1 87 ? -13.045 -6.218 -1.428 1.00 87.81 87 ASP A C 1
ATOM 739 O O . ASP A 1 87 ? -13.333 -5.281 -2.171 1.00 87.81 87 ASP A O 1
ATOM 743 N N . ILE A 1 88 ? -13.327 -6.200 -0.118 1.00 85.25 88 ILE A N 1
ATOM 744 C CA . ILE A 1 88 ? -13.969 -5.069 0.569 1.00 85.25 88 ILE A CA 1
ATOM 745 C C . ILE A 1 88 ? -13.041 -3.850 0.568 1.00 85.25 88 ILE A C 1
ATOM 747 O O . ILE A 1 88 ? -13.480 -2.746 0.240 1.00 85.25 88 ILE A O 1
ATOM 751 N N . PHE A 1 89 ? -11.753 -4.038 0.871 1.00 85.75 89 PHE A N 1
ATOM 752 C CA . PHE A 1 89 ? -10.769 -2.952 0.823 1.00 85.75 89 PHE A CA 1
ATOM 753 C C . PHE A 1 89 ? -10.638 -2.377 -0.585 1.00 85.75 89 PHE A C 1
ATOM 755 O O . PHE A 1 89 ? -10.770 -1.167 -0.772 1.00 85.75 89 PHE A O 1
ATOM 762 N N . ALA A 1 90 ? -10.468 -3.246 -1.582 1.00 85.25 90 ALA A N 1
ATOM 763 C CA . ALA A 1 90 ? -10.382 -2.846 -2.976 1.00 85.25 90 ALA A CA 1
ATOM 764 C C . ALA A 1 90 ? -11.652 -2.102 -3.418 1.00 85.25 90 ALA A C 1
ATOM 766 O O . ALA A 1 90 ? -11.550 -1.058 -4.054 1.00 85.25 90 ALA A O 1
ATOM 767 N N . LYS A 1 91 ? -12.846 -2.582 -3.043 1.00 84.12 91 LYS A N 1
ATOM 768 C CA . LYS A 1 91 ? -14.122 -1.918 -3.351 1.00 84.12 91 LYS A CA 1
ATOM 769 C C . LYS A 1 91 ? -14.240 -0.542 -2.697 1.00 84.12 91 LYS A C 1
ATOM 771 O O . LYS A 1 91 ? -14.715 0.390 -3.339 1.00 84.12 91 LYS A O 1
ATOM 776 N N . ASN A 1 92 ? -13.818 -0.394 -1.443 1.00 82.38 92 ASN A N 1
ATOM 777 C CA . ASN A 1 92 ? -13.880 0.893 -0.750 1.00 82.38 92 ASN A CA 1
ATOM 778 C C . ASN A 1 92 ? -12.968 1.939 -1.403 1.00 82.38 92 ASN A C 1
ATOM 780 O O . ASN A 1 92 ? -13.365 3.097 -1.498 1.00 82.38 92 ASN A O 1
ATOM 784 N N . LEU A 1 93 ? -11.799 1.522 -1.894 1.00 82.44 93 LEU A N 1
ATOM 785 C CA . LEU A 1 93 ? -10.868 2.373 -2.644 1.00 82.44 93 LEU A CA 1
ATOM 786 C C . LEU A 1 93 ? -11.304 2.645 -4.090 1.00 82.44 93 LEU A C 1
ATOM 788 O O . LEU A 1 93 ? -10.758 3.536 -4.737 1.00 82.44 93 LEU A O 1
ATOM 792 N N . MET A 1 94 ? -12.253 1.873 -4.624 1.00 75.12 94 MET A N 1
ATOM 793 C CA . MET A 1 94 ? -12.843 2.141 -5.931 1.00 75.12 94 MET A CA 1
ATOM 794 C C . MET A 1 94 ? -13.889 3.260 -5.816 1.00 75.12 94 MET A C 1
ATOM 796 O O . MET A 1 94 ? -14.800 3.209 -4.982 1.00 75.12 94 MET A O 1
ATOM 800 N N . ASP A 1 95 ? -13.802 4.235 -6.723 1.00 65.25 95 ASP A N 1
ATOM 801 C CA . ASP A 1 95 ? -14.785 5.315 -6.919 1.00 65.25 95 ASP A CA 1
ATOM 802 C C . ASP A 1 95 ? -16.082 4.840 -7.615 1.00 65.25 95 ASP A C 1
ATOM 804 O O . ASP A 1 95 ? -16.844 5.642 -8.162 1.00 65.25 95 ASP A O 1
ATOM 808 N N . ASP A 1 96 ? -16.345 3.531 -7.620 1.00 64.56 96 ASP A N 1
ATOM 809 C CA . ASP A 1 96 ? -17.574 2.957 -8.166 1.00 64.56 96 ASP A CA 1
ATOM 810 C C . ASP A 1 96 ? -18.774 3.290 -7.253 1.00 64.56 96 ASP A C 1
ATOM 812 O O . ASP A 1 96 ? -18.647 3.286 -6.025 1.00 64.56 96 ASP A O 1
ATOM 816 N N . ASP A 1 97 ? -19.954 3.501 -7.856 1.00 58.34 97 ASP A N 1
ATOM 817 C CA . ASP A 1 97 ? -21.260 3.814 -7.224 1.00 58.34 97 ASP A CA 1
ATOM 818 C C . ASP A 1 97 ? -21.818 2.716 -6.288 1.00 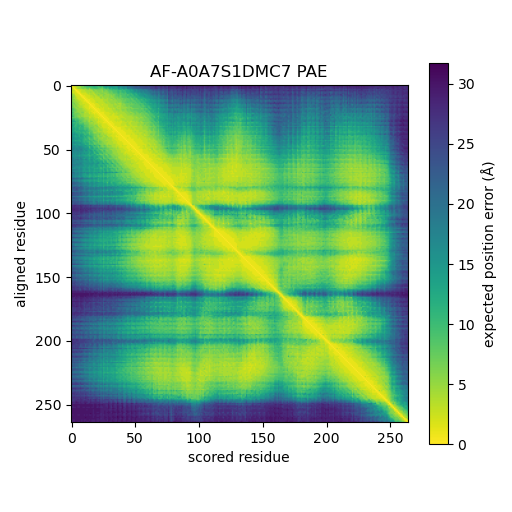58.34 97 ASP A C 1
ATOM 820 O O . ASP A 1 97 ? -23.002 2.690 -5.960 1.00 58.34 97 ASP A O 1
ATOM 824 N N . GLY A 1 98 ? -20.992 1.750 -5.889 1.00 61.72 98 GLY A N 1
ATOM 825 C CA . GLY A 1 98 ? -21.395 0.677 -4.990 1.00 61.72 98 GLY A CA 1
ATOM 826 C C . GLY A 1 98 ? -21.384 1.100 -3.521 1.00 61.72 98 GLY A C 1
ATOM 827 O O . GLY A 1 98 ? -20.577 1.935 -3.110 1.00 61.72 98 GLY A O 1
ATOM 828 N N . ASP A 1 99 ? -22.217 0.432 -2.716 1.00 64.81 99 ASP A N 1
ATOM 829 C CA . ASP A 1 99 ? -22.263 0.606 -1.259 1.00 64.81 99 ASP A CA 1
ATOM 830 C C . ASP A 1 99 ? -20.868 0.498 -0.629 1.00 64.81 99 ASP A C 1
ATOM 832 O O . ASP A 1 99 ? -20.141 -0.477 -0.860 1.00 64.81 99 ASP A O 1
ATOM 836 N N . VAL A 1 100 ? -20.502 1.496 0.173 1.00 69.94 100 VAL A N 1
ATOM 837 C CA . VAL A 1 100 ? -19.267 1.489 0.966 1.00 69.94 100 VAL A CA 1
ATOM 838 C C . VAL A 1 100 ? -19.502 0.658 2.205 1.00 69.94 100 VAL A C 1
ATOM 840 O O . VAL A 1 100 ? -20.524 0.820 2.870 1.00 69.94 100 VAL A O 1
ATOM 843 N N . GLU A 1 101 ? -18.540 -0.192 2.543 1.00 75.38 101 GLU A N 1
ATOM 844 C CA . GLU A 1 101 ? -18.573 -0.835 3.849 1.00 75.38 101 GLU A CA 1
ATOM 845 C C . GLU A 1 101 ? -18.382 0.233 4.931 1.00 75.38 101 GLU A C 1
ATOM 847 O O . GLU A 1 101 ? -17.403 0.973 4.891 1.00 75.38 101 GLU A O 1
ATOM 852 N N . LEU A 1 102 ? -19.326 0.328 5.870 1.00 72.12 102 LEU A N 1
ATOM 853 C CA . LEU A 1 102 ? -19.287 1.307 6.964 1.00 72.12 102 LEU A CA 1
ATOM 854 C C . LEU A 1 102 ? -18.349 0.863 8.093 1.00 72.12 102 LEU A C 1
ATOM 856 O O . LEU A 1 102 ? -17.961 1.674 8.935 1.00 72.12 102 LEU A O 1
ATOM 860 N N . ALA A 1 103 ? -18.026 -0.431 8.145 1.00 73.81 103 ALA A N 1
ATOM 861 C CA . ALA A 1 103 ? -17.106 -0.977 9.124 1.00 73.81 103 ALA A CA 1
ATOM 862 C C . ALA A 1 103 ? -15.671 -0.495 8.868 1.00 73.81 103 ALA A C 1
ATOM 864 O O . ALA A 1 103 ? -15.165 -0.536 7.744 1.00 73.81 103 ALA A O 1
ATOM 865 N N . GLU A 1 104 ? -14.988 -0.082 9.940 1.00 76.69 104 GLU A N 1
ATOM 866 C CA . GLU A 1 104 ? -13.613 0.405 9.843 1.00 76.69 104 GLU A CA 1
ATOM 867 C C . GLU A 1 104 ? -12.680 -0.717 9.331 1.00 76.69 104 GLU A C 1
ATOM 869 O O . GLU A 1 104 ? -12.808 -1.862 9.784 1.00 76.69 104 GLU A O 1
ATOM 874 N N . PRO A 1 105 ? -11.716 -0.431 8.430 1.00 77.62 105 PRO A N 1
ATOM 875 C CA . PRO A 1 105 ? -10.952 -1.466 7.726 1.00 77.62 105 PRO A CA 1
ATOM 876 C C . PRO A 1 105 ? -10.254 -2.486 8.636 1.00 77.62 105 PRO A C 1
ATOM 878 O O . PRO A 1 105 ? -10.210 -3.676 8.330 1.00 77.62 105 PRO A O 1
ATOM 881 N N . TYR A 1 106 ? -9.757 -2.046 9.795 1.00 76.56 10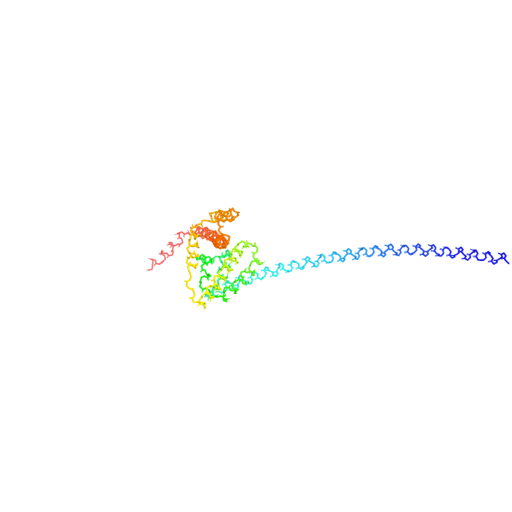6 TYR A N 1
ATOM 882 C CA . TYR A 1 106 ? -9.054 -2.917 10.738 1.00 76.56 106 TYR A CA 1
ATOM 883 C C . TYR A 1 106 ? -9.987 -3.877 11.505 1.00 76.56 106 TYR A C 1
ATOM 885 O O . TYR A 1 106 ? -9.524 -4.843 12.110 1.00 76.56 106 TYR A O 1
ATOM 893 N N . THR A 1 107 ? -11.306 -3.660 11.489 1.00 80.44 107 THR A N 1
ATOM 894 C CA . THR A 1 107 ? -12.264 -4.543 12.182 1.00 80.44 107 THR A CA 1
ATOM 895 C C . THR A 1 107 ? -12.435 -5.886 11.476 1.00 80.44 107 THR A C 1
ATOM 897 O O . THR A 1 107 ? -12.717 -6.890 12.133 1.00 80.44 107 THR A O 1
ATOM 900 N N . LEU A 1 108 ? -12.177 -5.936 10.164 1.00 79.31 108 LEU A N 1
ATOM 901 C CA . LEU A 1 108 ? -12.268 -7.155 9.358 1.00 79.31 108 LEU A CA 1
ATOM 902 C C . LEU A 1 108 ? -11.197 -8.197 9.719 1.00 79.31 108 LEU A C 1
ATOM 904 O O . LEU A 1 108 ? -11.379 -9.375 9.426 1.00 79.31 108 LEU A O 1
ATOM 908 N N . PHE A 1 109 ? -10.121 -7.795 10.403 1.00 79.06 109 PHE A N 1
ATOM 909 C CA . PHE A 1 109 ? -9.043 -8.692 10.828 1.00 79.06 109 PHE A CA 1
ATOM 910 C C . PHE A 1 109 ? -9.392 -9.514 12.076 1.00 79.06 109 PHE A C 1
ATOM 912 O O . PHE A 1 109 ? -8.926 -10.644 12.211 1.00 79.06 109 PHE A O 1
ATOM 919 N N . ARG A 1 110 ? -10.250 -8.995 12.971 1.00 72.88 110 ARG A N 1
ATOM 920 C CA . ARG A 1 110 ? -10.478 -9.565 14.318 1.00 72.88 110 ARG A CA 1
ATOM 921 C C . ARG A 1 110 ? -10.996 -11.006 14.330 1.00 72.88 110 ARG A C 1
ATOM 923 O O . ARG A 1 110 ? -10.774 -11.712 15.309 1.00 72.88 110 ARG A O 1
ATOM 930 N N . ASN A 1 111 ? -11.675 -11.437 13.269 1.00 75.75 111 ASN A N 1
ATOM 931 C CA . ASN A 1 111 ? -12.318 -12.753 13.194 1.00 75.75 111 ASN A CA 1
ATOM 932 C C . ASN A 1 111 ? -11.630 -13.712 12.207 1.00 75.75 111 ASN A C 1
ATOM 934 O O . ASN A 1 111 ? -12.186 -14.764 11.887 1.00 75.75 111 ASN A O 1
ATOM 938 N N . LEU A 1 112 ? -10.450 -13.358 11.689 1.00 83.38 112 LEU A N 1
ATOM 939 C CA . LEU A 1 112 ? -9.729 -14.189 10.729 1.00 83.38 112 LEU A CA 1
ATOM 940 C C . LEU A 1 112 ? -8.826 -15.204 11.434 1.00 83.38 112 LEU A C 1
ATOM 942 O O . LEU A 1 112 ? -8.196 -14.929 12.453 1.00 83.38 112 LEU A O 1
ATOM 946 N N . THR A 1 113 ? -8.749 -16.404 10.861 1.00 86.38 113 THR A N 1
ATOM 947 C CA . THR A 1 113 ? -7.765 -17.416 11.276 1.00 86.38 113 THR A CA 1
ATOM 948 C C . THR A 1 113 ? -6.353 -16.997 10.869 1.00 86.38 113 THR A C 1
ATOM 950 O O . THR A 1 113 ? -6.196 -16.254 9.903 1.00 86.38 113 THR A O 1
ATOM 953 N N . LEU A 1 114 ? -5.322 -17.543 11.525 1.00 86.19 114 LEU A N 1
ATOM 954 C CA . LEU A 1 114 ? -3.923 -17.254 11.185 1.00 86.19 114 LEU A CA 1
ATOM 955 C C . LEU A 1 114 ? -3.611 -17.484 9.695 1.00 86.19 114 LEU A C 1
ATOM 957 O O . LEU A 1 114 ? -3.017 -16.623 9.061 1.00 86.19 114 LEU A O 1
ATOM 961 N N . ALA A 1 115 ? -4.079 -18.596 9.120 1.00 87.88 115 ALA A N 1
ATOM 962 C CA . ALA A 1 115 ? -3.873 -18.891 7.701 1.00 87.88 115 ALA A CA 1
ATOM 963 C C . ALA A 1 115 ? -4.550 -17.857 6.782 1.00 87.88 115 ALA A C 1
ATOM 965 O O . ALA A 1 115 ? -3.987 -17.466 5.765 1.00 87.88 115 ALA A O 1
ATOM 966 N N . ALA A 1 116 ? -5.744 -17.386 7.155 1.00 87.88 116 ALA A N 1
ATOM 967 C CA . ALA A 1 116 ? -6.452 -16.352 6.403 1.00 87.88 116 ALA A CA 1
ATOM 968 C C . ALA A 1 116 ? -5.791 -14.970 6.544 1.00 87.88 116 ALA A C 1
ATOM 970 O O . ALA A 1 116 ? -5.825 -14.190 5.598 1.00 87.88 116 ALA A O 1
ATOM 971 N N . LEU A 1 117 ? -5.185 -14.668 7.698 1.00 88.38 117 LEU A N 1
ATOM 972 C CA . LEU A 1 117 ? -4.387 -13.455 7.890 1.00 88.38 117 LEU A CA 1
ATOM 973 C C . LEU A 1 117 ? -3.110 -13.486 7.042 1.00 88.38 117 LEU A C 1
ATOM 975 O O . LEU A 1 117 ? -2.779 -12.484 6.423 1.00 88.38 117 LEU A O 1
ATOM 979 N N . GLU A 1 118 ? -2.422 -14.627 6.969 1.00 89.25 118 GLU A N 1
ATOM 980 C CA . GLU A 1 118 ? -1.229 -14.793 6.124 1.00 89.25 118 GLU A CA 1
ATOM 981 C C . GLU A 1 118 ? -1.572 -14.691 4.622 1.00 89.25 118 GLU A C 1
ATOM 983 O O . GLU A 1 118 ? -0.856 -14.023 3.876 1.00 89.25 118 GLU A O 1
ATOM 988 N N . GLU A 1 119 ? -2.699 -15.264 4.178 1.00 90.94 119 GLU A N 1
ATOM 989 C CA . GLU A 1 119 ? -3.212 -15.063 2.810 1.00 90.94 119 GLU A CA 1
ATOM 990 C C . GLU A 1 119 ? -3.543 -13.584 2.552 1.00 90.94 119 GLU A C 1
ATOM 992 O O . GLU A 1 119 ? -3.147 -13.021 1.532 1.00 90.94 119 GLU A O 1
ATOM 997 N N . LEU A 1 120 ? -4.209 -12.924 3.506 1.00 90.06 120 LEU A N 1
ATOM 998 C CA . LEU A 1 120 ? -4.539 -11.505 3.402 1.00 90.06 120 LEU A CA 1
ATOM 999 C C . LEU A 1 120 ? -3.285 -10.625 3.347 1.00 90.06 120 LEU A C 1
ATOM 1001 O O . LEU A 1 120 ? -3.271 -9.652 2.600 1.00 90.06 120 LEU A O 1
ATOM 1005 N N . GLN A 1 121 ? -2.229 -10.960 4.091 1.00 91.38 121 GLN A N 1
ATOM 1006 C CA . GLN A 1 121 ? -0.955 -10.244 4.040 1.00 91.38 121 GLN A CA 1
ATOM 1007 C C . GLN A 1 121 ? -0.341 -10.310 2.639 1.00 91.38 121 GLN A C 1
ATOM 1009 O O . GLN A 1 121 ? 0.110 -9.291 2.118 1.00 91.38 121 GLN A O 1
ATOM 1014 N N . GLN A 1 122 ? -0.361 -11.489 2.013 1.00 91.94 122 GLN A N 1
ATOM 1015 C CA . GLN A 1 122 ? 0.125 -11.661 0.646 1.00 91.94 122 GLN A CA 1
ATOM 1016 C C . GLN A 1 122 ? -0.703 -10.839 -0.352 1.00 91.94 122 GLN A C 1
ATOM 1018 O O . GLN A 1 122 ? -0.139 -10.159 -1.211 1.00 91.94 122 GLN A O 1
ATOM 1023 N N . ASP A 1 123 ? -2.029 -10.867 -0.215 1.00 90.81 123 ASP A N 1
ATOM 1024 C CA . ASP A 1 123 ? -2.943 -10.092 -1.054 1.00 90.81 123 ASP A CA 1
ATOM 1025 C C . ASP A 1 123 ? -2.740 -8.571 -0.880 1.00 90.81 123 ASP A C 1
ATOM 1027 O O . ASP A 1 123 ? -2.777 -7.821 -1.860 1.00 90.81 123 ASP A O 1
ATOM 1031 N N . VAL A 1 124 ? -2.502 -8.105 0.353 1.00 90.81 124 VAL A N 1
ATOM 1032 C CA . VAL A 1 124 ? -2.206 -6.699 0.677 1.00 90.81 124 VAL A CA 1
ATOM 1033 C C . VAL A 1 124 ? -0.866 -6.269 0.084 1.00 90.81 124 VAL A C 1
ATOM 1035 O O . VAL A 1 124 ? -0.798 -5.197 -0.512 1.00 90.81 124 VAL A O 1
ATOM 1038 N N . GLU A 1 125 ? 0.179 -7.094 0.178 1.00 90.06 125 GLU A N 1
ATOM 1039 C CA . GLU A 1 125 ? 1.491 -6.763 -0.391 1.00 90.06 125 GLU A CA 1
ATOM 1040 C C . GLU A 1 125 ? 1.442 -6.708 -1.925 1.00 90.06 125 GLU A C 1
ATOM 1042 O O . GLU A 1 125 ? 2.024 -5.811 -2.531 1.00 90.06 125 GLU A O 1
ATOM 1047 N N . GLN A 1 126 ? 0.665 -7.593 -2.561 1.00 89.75 126 GLN A N 1
ATOM 1048 C CA . GLN A 1 126 ? 0.410 -7.505 -3.999 1.00 89.75 126 GLN A CA 1
ATOM 1049 C C . GLN A 1 126 ? -0.281 -6.184 -4.370 1.00 89.75 126 GLN A C 1
ATOM 1051 O O . GLN A 1 126 ? 0.082 -5.551 -5.358 1.00 89.75 126 GLN A O 1
ATOM 1056 N N . HIS A 1 127 ? -1.273 -5.733 -3.601 1.00 88.44 127 HIS A N 1
ATOM 1057 C CA . HIS A 1 127 ? -1.905 -4.442 -3.880 1.00 88.44 127 HIS A CA 1
ATOM 1058 C C . HIS A 1 127 ? -0.975 -3.267 -3.580 1.00 88.44 127 HIS A C 1
ATOM 1060 O O . HIS A 1 127 ? -1.007 -2.280 -4.305 1.00 88.44 127 HIS A O 1
ATOM 1066 N N . ARG A 1 128 ? -0.101 -3.378 -2.578 1.00 90.12 128 ARG A N 1
ATOM 1067 C CA . ARG A 1 128 ? 0.916 -2.368 -2.273 1.00 90.12 128 ARG A CA 1
ATOM 1068 C C . ARG A 1 128 ? 1.902 -2.172 -3.425 1.00 90.12 128 ARG A C 1
ATOM 1070 O O . ARG A 1 128 ? 2.275 -1.034 -3.700 1.00 90.12 128 ARG A O 1
ATOM 1077 N N . SER A 1 129 ? 2.308 -3.250 -4.104 1.00 87.81 129 SER A N 1
ATOM 1078 C CA . SER A 1 129 ? 3.211 -3.155 -5.257 1.00 87.81 129 SER A CA 1
ATOM 1079 C C . SER A 1 129 ? 2.524 -2.610 -6.510 1.00 87.81 129 SER A C 1
ATOM 1081 O O . SER A 1 129 ? 3.187 -1.976 -7.321 1.00 87.81 129 SER A O 1
ATOM 1083 N N . LEU A 1 130 ? 1.214 -2.837 -6.662 1.00 87.56 130 LEU A N 1
ATOM 1084 C CA . LEU A 1 130 ? 0.459 -2.493 -7.874 1.00 87.56 130 LEU A CA 1
ATOM 1085 C C . LEU A 1 130 ? -0.303 -1.154 -7.789 1.00 87.56 130 LEU A C 1
ATOM 1087 O O . LEU A 1 130 ? -0.469 -0.469 -8.795 1.00 87.56 130 LEU A O 1
ATOM 1091 N N . ASP A 1 131 ? -0.811 -0.765 -6.617 1.00 86.56 131 ASP A N 1
ATOM 1092 C CA . ASP A 1 131 ? -1.675 0.409 -6.433 1.00 86.56 131 ASP A CA 1
ATOM 1093 C C . ASP A 1 131 ? -0.919 1.597 -5.830 1.00 86.56 131 ASP A C 1
ATOM 1095 O O . ASP A 1 131 ? -1.042 1.939 -4.650 1.00 86.56 131 ASP A O 1
ATOM 1099 N N . HIS A 1 132 ? -0.165 2.285 -6.686 1.00 83.00 132 HIS A N 1
ATOM 1100 C CA . HIS A 1 132 ? 0.600 3.469 -6.296 1.00 83.00 132 HIS A CA 1
ATOM 1101 C C . HIS A 1 132 ? -0.273 4.658 -5.854 1.00 83.00 132 HIS A C 1
ATOM 1103 O O . HIS A 1 132 ? 0.218 5.539 -5.152 1.00 83.00 132 HIS A O 1
ATOM 1109 N N . LYS A 1 133 ? -1.561 4.706 -6.235 1.00 85.00 133 LYS A N 1
ATOM 1110 C CA . LYS A 1 133 ? -2.468 5.805 -5.849 1.00 85.00 133 LYS A CA 1
ATOM 1111 C C . LYS A 1 133 ? -2.841 5.736 -4.373 1.00 85.00 133 LYS A C 1
ATOM 1113 O O . LYS A 1 133 ? -2.929 6.768 -3.718 1.00 85.00 133 LYS A O 1
ATOM 1118 N N . ASN A 1 134 ? -3.029 4.522 -3.859 1.00 86.50 134 ASN A N 1
ATOM 1119 C CA . ASN A 1 134 ? -3.422 4.268 -2.475 1.00 86.50 134 ASN A CA 1
ATOM 1120 C C . ASN A 1 134 ? -2.276 3.659 -1.651 1.00 86.50 134 ASN A C 1
ATOM 1122 O O . ASN A 1 134 ? -2.525 2.943 -0.682 1.00 86.50 134 ASN A O 1
ATOM 1126 N N . ALA A 1 135 ? -1.020 3.938 -2.015 1.00 87.62 135 ALA A N 1
ATOM 1127 C CA . ALA A 1 135 ? 0.159 3.341 -1.382 1.00 87.62 135 ALA A CA 1
ATOM 1128 C C . ALA A 1 135 ? 0.164 3.510 0.147 1.00 87.62 135 ALA A C 1
ATOM 1130 O O . ALA A 1 135 ? 0.443 2.563 0.877 1.00 87.62 135 ALA A O 1
ATOM 1131 N N . GLU A 1 136 ? -0.228 4.688 0.638 1.00 87.44 136 GLU A N 1
ATOM 1132 C CA . GLU A 1 136 ? -0.305 4.971 2.074 1.00 87.44 136 GLU A CA 1
ATOM 1133 C C . GLU A 1 136 ? -1.352 4.128 2.814 1.00 87.44 136 GLU A C 1
ATOM 1135 O O . GLU A 1 136 ? -1.154 3.784 3.981 1.00 87.44 136 GLU A O 1
ATOM 1140 N N . PHE A 1 137 ? -2.467 3.808 2.152 1.00 89.12 137 PHE A N 1
ATOM 1141 C CA . PHE A 1 137 ? -3.490 2.925 2.704 1.00 89.12 137 PHE A CA 1
ATOM 1142 C C . PHE A 1 137 ? -2.953 1.498 2.785 1.00 89.12 137 PHE A C 1
ATOM 1144 O O . PHE A 1 137 ? -3.030 0.878 3.842 1.00 89.12 137 PHE A O 1
ATOM 1151 N N . TRP A 1 138 ? -2.360 0.995 1.698 1.00 91.00 138 TRP A N 1
ATOM 1152 C CA . TRP A 1 138 ? -1.819 -0.363 1.649 1.00 91.00 138 TRP A CA 1
ATOM 1153 C C . TRP A 1 138 ? -0.641 -0.564 2.609 1.00 91.00 138 TRP A C 1
ATOM 1155 O O . TRP A 1 138 ? -0.537 -1.619 3.223 1.00 91.00 138 TRP A O 1
ATOM 1165 N N . GLU A 1 139 ? 0.192 0.456 2.820 1.00 90.31 139 GLU A N 1
ATOM 1166 C CA . GLU A 1 139 ? 1.260 0.434 3.825 1.00 90.31 139 GLU A CA 1
ATOM 1167 C C . GLU A 1 139 ? 0.707 0.354 5.255 1.00 90.31 139 GLU A C 1
ATOM 1169 O O . GLU A 1 139 ? 1.130 -0.496 6.040 1.00 90.31 139 GLU A O 1
ATOM 1174 N N . ALA A 1 140 ? -0.284 1.186 5.593 1.00 89.44 140 ALA A N 1
ATOM 1175 C CA . ALA A 1 140 ? -0.924 1.118 6.904 1.00 89.44 140 ALA A CA 1
ATOM 1176 C C . ALA A 1 140 ? -1.653 -0.226 7.110 1.00 89.44 140 ALA A C 1
ATOM 1178 O O . ALA A 1 140 ? -1.594 -0.799 8.197 1.00 89.44 140 ALA A O 1
ATOM 1179 N N . MET A 1 141 ? -2.278 -0.767 6.060 1.00 88.38 141 MET A N 1
ATOM 1180 C CA . MET A 1 141 ? -2.899 -2.094 6.069 1.00 88.38 141 MET A CA 1
ATOM 1181 C C . MET A 1 141 ? -1.885 -3.217 6.287 1.00 88.38 141 MET A C 1
ATOM 1183 O O . MET A 1 141 ? -2.154 -4.122 7.074 1.00 88.38 141 MET A O 1
ATOM 1187 N N . ALA A 1 142 ? -0.730 -3.161 5.621 1.00 90.31 142 ALA A N 1
ATOM 1188 C CA . ALA A 1 142 ? 0.329 -4.155 5.766 1.00 90.31 142 ALA A CA 1
ATOM 1189 C C . ALA A 1 142 ? 0.843 -4.202 7.211 1.00 90.31 142 ALA A C 1
ATOM 1191 O O . ALA A 1 142 ? 0.946 -5.284 7.788 1.00 90.31 142 ALA A O 1
ATOM 1192 N N . HIS A 1 143 ? 1.061 -3.034 7.825 1.00 89.50 143 HIS A N 1
ATOM 1193 C CA . HIS A 1 143 ? 1.467 -2.941 9.227 1.00 89.50 143 HIS A CA 1
ATOM 1194 C C . HIS A 1 143 ? 0.424 -3.505 10.194 1.00 89.50 143 HIS A C 1
ATOM 1196 O O . HIS A 1 143 ? 0.776 -4.269 11.089 1.00 89.50 143 HIS A O 1
ATOM 1202 N N . VAL A 1 144 ? -0.860 -3.177 10.009 1.00 88.00 144 VAL A N 1
ATOM 1203 C CA . VAL A 1 144 ? -1.926 -3.749 10.848 1.00 88.00 144 VAL A CA 1
ATOM 1204 C C . VAL A 1 144 ? -2.021 -5.263 10.654 1.00 88.00 144 VAL A C 1
ATOM 1206 O O . VAL A 1 144 ? -2.191 -5.990 11.625 1.00 88.00 144 VAL A O 1
ATOM 1209 N N . CYS A 1 145 ? -1.866 -5.758 9.426 1.00 88.75 145 CYS A N 1
ATOM 1210 C CA . CYS A 1 145 ? -1.893 -7.191 9.153 1.00 88.75 145 CYS A CA 1
ATOM 1211 C C . CYS A 1 145 ? -0.730 -7.931 9.832 1.00 88.75 145 CYS A C 1
ATOM 1213 O O . CYS A 1 145 ? -0.935 -8.998 10.406 1.00 88.75 145 CYS A O 1
ATOM 1215 N N . GLU A 1 146 ? 0.480 -7.370 9.788 1.00 88.94 146 GLU A N 1
ATOM 1216 C CA . GLU A 1 146 ? 1.664 -7.937 10.441 1.00 88.94 146 GLU A CA 1
ATOM 1217 C C . GLU A 1 146 ? 1.500 -8.000 11.967 1.00 88.94 146 GLU A C 1
ATOM 1219 O O . GLU A 1 146 ? 1.778 -9.035 12.576 1.00 88.94 146 GLU A O 1
ATOM 1224 N N . ASP A 1 147 ? 0.974 -6.934 12.573 1.00 86.38 147 ASP A N 1
ATOM 1225 C CA . ASP A 1 147 ? 0.687 -6.878 14.008 1.00 86.38 147 ASP A CA 1
ATOM 1226 C C . ASP A 1 147 ? -0.383 -7.896 14.433 1.00 86.38 147 ASP A C 1
ATOM 1228 O O . ASP A 1 147 ? -0.210 -8.609 15.423 1.00 86.38 147 ASP A O 1
ATOM 1232 N N . GLU A 1 148 ? -1.463 -8.038 13.660 1.00 85.50 148 GLU A N 1
ATOM 1233 C CA . GLU A 1 148 ? -2.523 -9.007 13.958 1.00 85.50 148 GLU A CA 1
ATOM 1234 C C . GLU A 1 148 ? -2.029 -10.456 13.786 1.00 85.50 148 GLU A C 1
ATOM 1236 O O . GLU A 1 148 ? -2.383 -11.326 14.585 1.00 85.50 148 GLU A O 1
ATOM 1241 N N . ILE A 1 149 ? -1.153 -10.729 12.807 1.00 87.06 149 ILE A N 1
ATOM 1242 C CA . ILE A 1 149 ? -0.475 -12.030 12.657 1.00 87.06 149 ILE A CA 1
ATOM 1243 C C . ILE A 1 149 ? 0.426 -12.306 13.860 1.00 87.06 149 ILE A C 1
ATOM 1245 O O . ILE A 1 149 ? 0.385 -13.407 14.417 1.00 87.06 149 ILE A O 1
ATOM 1249 N N . HIS A 1 150 ? 1.232 -11.325 14.271 1.00 86.12 150 HIS A N 1
ATOM 1250 C CA . HIS A 1 150 ? 2.110 -11.450 15.430 1.00 86.12 150 HIS A CA 1
ATOM 1251 C C . HIS A 1 150 ? 1.293 -11.729 16.699 1.00 86.12 150 HIS A C 1
ATOM 1253 O O . HIS A 1 150 ? 1.533 -12.716 17.394 1.00 86.12 150 HIS A O 1
ATOM 1259 N N . SER A 1 151 ? 0.245 -10.943 16.936 1.00 81.62 151 SER A N 1
ATOM 1260 C CA . SER A 1 151 ? -0.677 -11.104 18.060 1.00 81.62 151 SER A CA 1
ATOM 1261 C C . SER A 1 151 ? -1.415 -12.448 18.029 1.00 81.62 151 SER A C 1
ATOM 1263 O O . SER A 1 151 ? -1.625 -13.073 19.069 1.00 81.62 151 SER A O 1
ATOM 1265 N N . ALA A 1 152 ? -1.801 -12.950 16.852 1.00 82.25 152 ALA A N 1
ATOM 1266 C CA . ALA A 1 152 ? -2.402 -14.277 16.706 1.00 82.25 152 ALA A CA 1
ATOM 1267 C C . ALA A 1 152 ? -1.407 -15.409 17.019 1.00 82.25 152 ALA A C 1
ATOM 1269 O O . ALA A 1 152 ? -1.781 -16.385 17.675 1.00 82.25 152 ALA A O 1
ATOM 1270 N N . LYS A 1 153 ? -0.141 -15.276 16.602 1.00 84.88 153 LYS A N 1
ATOM 1271 C CA . LYS A 1 153 ? 0.929 -16.240 16.912 1.00 84.88 153 LYS A CA 1
ATOM 1272 C C . LYS A 1 153 ? 1.213 -16.280 18.411 1.00 84.88 153 LYS A C 1
ATOM 1274 O O . LYS A 1 153 ? 1.143 -17.356 19.001 1.00 84.88 153 LYS A O 1
ATOM 1279 N N . VAL A 1 154 ? 1.406 -15.116 19.031 1.00 81.19 154 VAL A N 1
ATOM 1280 C CA . VAL A 1 154 ? 1.628 -14.988 20.479 1.00 81.19 154 VAL A CA 1
ATOM 1281 C C . VAL A 1 154 ? 0.453 -15.574 21.268 1.00 81.19 154 VAL A C 1
ATOM 1283 O O . VAL A 1 154 ? 0.673 -16.359 22.189 1.00 81.19 154 VAL A O 1
ATOM 1286 N N . ARG A 1 155 ? -0.800 -15.283 20.884 1.00 77.81 155 ARG A N 1
ATOM 1287 C CA . ARG A 1 155 ? -1.985 -15.899 21.512 1.00 77.81 155 ARG A CA 1
ATOM 1288 C C . ARG A 1 155 ? -1.981 -17.424 21.390 1.00 77.81 155 ARG A C 1
ATOM 1290 O O . ARG A 1 155 ? -2.191 -18.109 22.386 1.00 77.81 155 ARG A O 1
ATOM 1297 N N . SER A 1 156 ? -1.687 -17.965 20.205 1.00 79.06 156 SER A N 1
ATOM 1298 C CA . SER A 1 156 ? -1.652 -19.417 19.977 1.00 79.06 156 SER A CA 1
ATOM 1299 C C . SER A 1 156 ? -0.544 -20.127 20.765 1.00 79.06 156 SER A C 1
ATOM 1301 O O . SER A 1 156 ? -0.728 -21.261 21.212 1.00 79.06 156 SER A O 1
ATOM 1303 N N . GLU A 1 157 ? 0.618 -19.497 20.932 1.00 80.12 157 GLU A N 1
ATOM 1304 C CA . GLU A 1 157 ? 1.702 -20.032 21.761 1.00 80.12 157 GLU A CA 1
ATOM 1305 C C . GLU A 1 157 ? 1.344 -19.998 23.250 1.00 80.12 157 GLU A C 1
ATOM 1307 O O . GLU A 1 157 ? 1.540 -20.995 23.948 1.00 80.12 157 GLU A O 1
ATOM 1312 N N . ARG A 1 158 ? 0.732 -18.904 23.721 1.00 73.62 158 ARG A N 1
ATOM 1313 C CA . ARG A 1 158 ? 0.283 -18.754 25.115 1.00 73.62 158 ARG A CA 1
ATOM 1314 C C . ARG A 1 158 ? -0.818 -19.747 25.489 1.00 73.62 158 ARG A C 1
ATOM 1316 O O . ARG A 1 158 ? -0.737 -20.372 26.544 1.00 73.62 158 ARG A O 1
ATOM 1323 N N . GLU A 1 159 ? -1.789 -19.982 24.604 1.00 72.81 159 GLU A N 1
ATOM 1324 C CA . GLU A 1 159 ? -2.824 -21.012 24.799 1.00 72.81 159 GLU A CA 1
ATOM 1325 C C . GLU A 1 159 ? -2.226 -22.417 24.951 1.00 72.81 159 GLU A C 1
ATOM 1327 O O . GLU A 1 159 ? -2.703 -23.212 25.762 1.00 72.81 159 GLU A O 1
ATOM 1332 N N . ARG A 1 160 ? -1.152 -22.729 24.211 1.00 76.56 160 ARG A N 1
ATOM 1333 C CA . ARG A 1 160 ? -0.427 -24.001 24.362 1.00 76.56 160 ARG A CA 1
ATOM 1334 C C . ARG A 1 160 ? 0.381 -24.071 25.656 1.00 76.56 160 ARG A C 1
ATOM 1336 O O . ARG A 1 160 ? 0.535 -25.164 26.197 1.00 76.56 160 ARG A O 1
ATOM 1343 N N . ALA A 1 161 ? 0.905 -22.942 26.128 1.00 76.94 161 ALA A N 1
ATOM 1344 C CA . ALA A 1 161 ? 1.681 -22.854 27.362 1.00 76.94 161 ALA A CA 1
ATOM 1345 C C . ALA A 1 161 ? 0.808 -22.870 28.634 1.00 76.94 161 ALA A C 1
ATOM 1347 O O . ALA A 1 161 ? 1.316 -23.182 29.709 1.00 76.94 161 ALA A O 1
ATOM 1348 N N . GLY A 1 162 ? -0.496 -22.584 28.520 1.00 67.44 162 GLY A N 1
ATOM 1349 C CA . GLY A 1 162 ? -1.425 -22.540 29.654 1.00 67.44 162 GLY A CA 1
ATOM 1350 C C . GLY A 1 162 ? -1.214 -21.337 30.579 1.00 67.44 162 GLY A C 1
ATOM 1351 O O . GLY A 1 162 ? -1.646 -21.378 31.731 1.00 67.44 162 GLY A O 1
ATOM 1352 N N . ASP A 1 163 ? -0.543 -20.294 30.088 1.00 60.75 163 ASP A N 1
ATOM 1353 C CA . ASP A 1 163 ? -0.151 -19.125 30.871 1.00 60.75 163 ASP A CA 1
ATOM 1354 C C . ASP A 1 163 ? -1.196 -18.007 30.722 1.00 60.75 163 ASP A C 1
ATOM 1356 O O . ASP A 1 163 ? -1.436 -17.498 29.624 1.00 60.75 163 ASP A O 1
ATOM 1360 N N . VAL A 1 164 ? -1.861 -17.653 31.824 1.00 56.97 164 VAL A N 1
ATOM 1361 C CA . VAL A 1 164 ? -2.820 -16.538 31.898 1.00 56.97 164 VAL A CA 1
ATOM 1362 C C . VAL A 1 164 ? -2.093 -15.379 32.567 1.00 56.97 164 VAL A C 1
ATOM 1364 O O . VAL A 1 164 ? -2.204 -15.173 33.774 1.00 56.97 164 VAL A O 1
ATOM 1367 N N . ASP A 1 165 ? -1.273 -14.684 31.786 1.00 57.78 165 ASP A N 1
ATOM 1368 C CA . ASP A 1 165 ? -0.331 -13.695 32.303 1.00 57.78 165 ASP A CA 1
ATOM 1369 C C . ASP A 1 165 ? -0.870 -12.253 32.228 1.00 57.78 165 ASP A C 1
ATOM 1371 O O . ASP A 1 165 ? -1.526 -11.845 31.265 1.00 57.78 165 ASP A O 1
ATOM 1375 N N . ALA A 1 166 ? -0.544 -11.464 33.255 1.00 59.81 166 ALA A N 1
ATOM 1376 C CA . ALA A 1 166 ? -0.928 -10.065 33.437 1.00 59.81 166 ALA A CA 1
ATOM 1377 C C . ALA A 1 166 ? -0.449 -9.148 32.298 1.00 59.81 166 ALA A C 1
ATOM 1379 O O . ALA A 1 166 ? -1.045 -8.097 32.066 1.00 59.81 166 ALA A O 1
ATOM 1380 N N . THR A 1 167 ? 0.584 -9.553 31.555 1.00 62.28 167 THR A N 1
ATOM 1381 C CA . THR A 1 167 ? 1.093 -8.813 30.391 1.00 62.28 167 THR A CA 1
ATOM 1382 C C . THR A 1 167 ? 0.050 -8.643 29.290 1.00 62.28 167 THR A C 1
ATOM 1384 O O . THR A 1 167 ? -0.008 -7.577 28.694 1.00 62.28 167 THR A O 1
ATOM 1387 N N . ALA A 1 168 ? -0.829 -9.626 29.063 1.00 65.00 168 ALA A N 1
ATOM 1388 C CA . ALA A 1 168 ? -1.887 -9.513 28.053 1.00 65.00 168 ALA A CA 1
ATOM 1389 C C . ALA A 1 168 ? -2.966 -8.493 28.457 1.00 65.00 168 ALA A C 1
ATOM 1391 O O . ALA A 1 168 ? -3.468 -7.749 27.620 1.00 65.00 168 ALA A O 1
ATOM 1392 N N . ALA A 1 169 ? -3.292 -8.427 29.751 1.00 67.31 169 ALA A N 1
ATOM 1393 C CA . ALA A 1 169 ? -4.227 -7.435 30.274 1.00 67.31 169 ALA A CA 1
ATOM 1394 C C . ALA A 1 169 ? -3.642 -6.017 30.185 1.00 67.31 169 ALA A C 1
ATOM 1396 O O . ALA A 1 169 ? -4.349 -5.087 29.811 1.00 67.31 169 ALA A O 1
ATOM 1397 N N . ILE A 1 170 ? -2.342 -5.868 30.468 1.00 68.25 170 ILE A N 1
ATOM 1398 C CA . ILE A 1 170 ? -1.620 -4.598 30.318 1.00 68.25 170 ILE A CA 1
ATOM 1399 C C . ILE A 1 170 ? -1.569 -4.185 28.842 1.00 68.25 170 ILE A C 1
ATOM 1401 O O . ILE A 1 170 ? -1.824 -3.031 28.522 1.00 68.25 170 ILE A O 1
ATOM 1405 N N . GLU A 1 171 ? -1.288 -5.118 27.932 1.00 68.31 171 GLU A N 1
ATOM 1406 C CA . GLU A 1 171 ? -1.297 -4.866 26.489 1.00 68.31 171 GLU A CA 1
ATOM 1407 C C . GLU A 1 171 ? -2.675 -4.424 25.980 1.00 68.31 171 GLU A C 1
ATOM 1409 O O . GLU A 1 171 ? -2.750 -3.516 25.156 1.00 68.31 171 GLU A O 1
ATOM 1414 N N . GLU A 1 172 ? -3.759 -5.035 26.461 1.00 70.50 172 GLU A N 1
ATOM 1415 C CA . GLU A 1 172 ? -5.126 -4.657 26.092 1.00 70.50 172 GLU A CA 1
ATOM 1416 C C . GLU A 1 172 ? -5.533 -3.305 26.695 1.00 70.50 172 GLU A C 1
ATOM 1418 O O . GLU A 1 172 ? -6.167 -2.496 26.017 1.00 70.50 172 GLU A O 1
ATOM 1423 N N . GLU A 1 173 ? -5.128 -3.019 27.935 1.00 71.62 173 GLU A N 1
ATOM 1424 C CA . GLU A 1 173 ? -5.357 -1.728 28.587 1.00 71.62 173 GLU A CA 1
ATOM 1425 C C . GLU A 1 173 ? -4.608 -0.603 27.862 1.00 71.62 173 GLU A C 1
ATOM 1427 O O . GLU A 1 173 ? -5.212 0.414 27.514 1.00 71.62 173 GLU A O 1
ATOM 1432 N N . ILE A 1 174 ? -3.322 -0.810 27.553 1.00 70.62 174 ILE A N 1
ATOM 1433 C CA . ILE A 1 174 ? -2.495 0.125 26.782 1.00 70.62 174 ILE A CA 1
ATOM 1434 C C . ILE A 1 174 ? -3.116 0.352 25.399 1.00 70.62 174 ILE A C 1
ATOM 1436 O O . ILE A 1 174 ? -3.354 1.505 25.031 1.00 70.62 174 ILE A O 1
ATOM 1440 N N . ALA A 1 175 ? -3.465 -0.714 24.671 1.00 72.06 175 ALA A N 1
ATOM 1441 C CA . ALA A 1 175 ? -4.134 -0.605 23.378 1.00 72.06 175 ALA A CA 1
ATOM 1442 C C . ALA A 1 175 ? -5.460 0.167 23.487 1.00 72.06 175 ALA A C 1
ATOM 1444 O O . ALA A 1 175 ? -5.729 1.042 22.663 1.00 72.06 175 ALA A O 1
ATOM 1445 N N . GLY A 1 176 ? -6.252 -0.093 24.532 1.00 73.31 176 GLY A N 1
ATOM 1446 C CA . GLY A 1 176 ? -7.495 0.617 24.832 1.00 73.31 176 GLY A CA 1
ATOM 1447 C C . GLY A 1 176 ? -7.290 2.115 25.057 1.00 73.31 176 GLY A C 1
ATOM 1448 O O . GLY A 1 176 ? -8.091 2.916 24.579 1.00 73.31 176 GLY A O 1
ATOM 1449 N N . THR A 1 177 ? -6.182 2.525 25.686 1.00 74.69 177 THR A N 1
ATOM 1450 C CA . THR A 1 177 ? -5.873 3.955 25.868 1.00 74.69 177 THR A CA 1
ATOM 1451 C C . THR A 1 177 ? -5.590 4.695 24.560 1.00 74.69 177 THR A C 1
ATOM 1453 O O . THR A 1 177 ? -5.618 5.927 24.542 1.00 74.69 177 THR A O 1
ATOM 1456 N N . PHE A 1 178 ? -5.285 3.978 23.477 1.00 75.12 178 PHE A N 1
ATOM 1457 C CA . PHE A 1 178 ? -4.934 4.562 22.184 1.00 75.12 178 PHE A CA 1
ATOM 1458 C C . PHE A 1 178 ? -6.097 4.603 21.184 1.00 75.12 178 PHE A C 1
ATOM 1460 O O . PHE A 1 178 ? -5.982 5.291 20.174 1.00 75.12 178 PHE A O 1
ATOM 1467 N N . VAL A 1 179 ? -7.217 3.922 21.455 1.00 69.75 179 VAL A N 1
ATOM 1468 C CA . VAL A 1 179 ? -8.354 3.804 20.516 1.00 69.75 179 VAL A CA 1
ATOM 1469 C C . VAL A 1 179 ? -9.048 5.143 20.240 1.00 69.75 179 VAL A C 1
ATOM 1471 O O . VAL A 1 179 ? -9.442 5.403 19.103 1.00 69.75 179 VAL A O 1
ATOM 1474 N N . ASP A 1 180 ? -9.169 6.003 21.251 1.00 72.94 180 ASP A N 1
ATOM 1475 C CA . ASP A 1 180 ? -9.900 7.275 21.143 1.00 72.94 180 ASP A CA 1
ATOM 1476 C C . ASP A 1 180 ? -9.005 8.474 20.790 1.00 72.94 180 ASP A C 1
ATOM 1478 O O . ASP A 1 180 ? -9.489 9.601 20.678 1.00 72.94 180 ASP A O 1
ATOM 1482 N N . LYS A 1 181 ? -7.696 8.253 20.620 1.00 78.94 181 LYS A N 1
ATOM 1483 C CA . LYS A 1 181 ? -6.729 9.327 20.371 1.00 78.94 181 LYS A CA 1
ATOM 1484 C C . LYS A 1 181 ? -6.596 9.623 18.884 1.00 78.94 181 LYS A C 1
ATOM 1486 O O . LYS A 1 181 ? -6.627 8.731 18.036 1.00 78.94 181 LYS A O 1
ATOM 1491 N N . SER A 1 182 ? -6.414 10.897 18.565 1.00 82.31 182 SER A N 1
ATOM 1492 C CA . SER A 1 182 ? -6.148 11.343 17.201 1.00 82.31 182 SER A CA 1
ATOM 1493 C C . SER A 1 182 ? -4.749 10.933 16.736 1.00 82.31 182 SER A C 1
ATOM 1495 O O . SER A 1 182 ? -3.828 10.749 17.535 1.00 82.31 182 SER A O 1
ATOM 1497 N N . TRP A 1 183 ? -4.555 10.860 15.417 1.00 83.31 183 TRP A N 1
ATOM 1498 C CA . TRP A 1 183 ? -3.251 10.550 14.824 1.00 83.31 183 TRP A CA 1
ATOM 1499 C C . TRP A 1 183 ? -2.135 11.494 15.310 1.00 83.31 183 TRP A C 1
ATOM 1501 O O . TRP A 1 183 ? -1.010 11.059 15.553 1.00 83.31 183 TRP A O 1
ATOM 1511 N N . SER A 1 184 ? -2.451 12.782 15.501 1.00 83.56 184 SER A N 1
ATOM 1512 C CA . SER A 1 184 ? -1.493 13.777 15.999 1.00 83.56 184 SER A CA 1
ATOM 1513 C C . SER A 1 184 ? -1.083 13.513 17.448 1.00 83.56 184 SER A C 1
ATOM 1515 O O . SER A 1 184 ? 0.099 13.610 17.768 1.00 83.56 184 SER A O 1
ATOM 1517 N N . GLU A 1 185 ? -2.035 13.160 18.312 1.00 85.44 185 GLU A N 1
ATOM 1518 C CA . GLU A 1 185 ? -1.768 12.853 19.724 1.00 85.44 185 GLU A CA 1
ATOM 1519 C C . GLU A 1 185 ? -0.964 11.557 19.870 1.00 85.44 185 GLU A C 1
ATOM 1521 O O . GLU A 1 185 ? -0.043 11.491 20.682 1.00 85.44 185 GLU A O 1
ATOM 1526 N N . LEU A 1 186 ? -1.256 10.539 19.052 1.00 86.12 186 LEU A N 1
ATOM 1527 C CA . LEU A 1 186 ? -0.484 9.292 19.034 1.00 86.12 186 LEU A CA 1
ATOM 1528 C C . LEU A 1 186 ? 0.970 9.530 18.615 1.00 86.12 186 LEU A C 1
ATOM 1530 O O . LEU A 1 186 ? 1.881 8.933 19.185 1.00 86.12 186 LEU A O 1
ATOM 1534 N N . LYS A 1 187 ? 1.200 10.426 17.651 1.00 85.56 187 LYS A N 1
ATOM 1535 C CA . LYS A 1 187 ? 2.549 10.794 17.210 1.00 85.56 187 LYS A CA 1
ATOM 1536 C C . LYS A 1 187 ? 3.320 11.581 18.272 1.00 85.56 187 LYS A C 1
ATOM 1538 O O . LYS A 1 187 ? 4.520 11.382 18.429 1.00 85.56 187 LYS A O 1
ATOM 1543 N N . GLU A 1 188 ? 2.645 12.460 19.007 1.00 88.19 188 GLU A N 1
ATOM 1544 C CA . GLU A 1 188 ? 3.254 13.170 20.137 1.00 88.19 188 GLU A CA 1
ATOM 1545 C C . GLU A 1 188 ? 3.653 12.194 21.253 1.00 88.19 188 GLU A C 1
ATOM 1547 O O . GLU A 1 188 ? 4.781 12.245 21.740 1.00 88.19 188 GLU A O 1
ATOM 1552 N N . GLN A 1 189 ? 2.780 11.233 21.573 1.00 84.75 189 GLN A N 1
ATOM 1553 C CA . GLN A 1 189 ? 3.069 10.170 22.541 1.00 84.75 189 GLN A CA 1
ATOM 1554 C C . GLN A 1 189 ? 4.203 9.246 22.085 1.00 84.75 189 GLN A C 1
ATOM 1556 O O . GLN A 1 189 ? 5.006 8.812 22.908 1.00 84.75 189 GLN A O 1
ATOM 1561 N N . GLU A 1 190 ? 4.323 8.972 20.784 1.00 87.38 190 GLU A N 1
ATOM 1562 C CA . GLU A 1 190 ? 5.455 8.223 20.231 1.00 87.38 190 GLU A CA 1
ATOM 1563 C C . GLU A 1 190 ? 6.788 8.933 20.513 1.00 87.38 190 GLU A C 1
ATOM 1565 O O . GLU A 1 190 ? 7.751 8.306 20.961 1.00 87.38 190 GLU A O 1
ATOM 1570 N N . GLU A 1 191 ? 6.848 10.246 20.289 1.00 88.19 191 GLU A N 1
ATOM 1571 C CA . GLU A 1 191 ? 8.047 11.040 20.560 1.00 88.19 191 GLU A CA 1
ATOM 1572 C C . GLU A 1 191 ? 8.320 11.176 22.064 1.00 88.19 191 GLU A C 1
ATOM 1574 O O . GLU A 1 191 ? 9.476 11.098 22.485 1.00 88.19 191 GLU A O 1
ATOM 1579 N N . GLU A 1 192 ? 7.283 11.307 22.894 1.00 87.44 192 GLU A N 1
ATOM 1580 C CA . GLU A 1 192 ? 7.413 11.320 24.354 1.00 87.44 192 GLU A CA 1
ATOM 1581 C C . GLU A 1 192 ? 8.010 10.006 24.878 1.00 87.44 192 GLU A C 1
ATOM 1583 O O . GLU A 1 192 ? 8.996 10.029 25.618 1.00 87.44 192 GLU A O 1
ATOM 1588 N N . VAL A 1 193 ? 7.494 8.857 24.429 1.00 86.69 193 VAL A N 1
ATOM 1589 C CA . VAL A 1 193 ? 8.009 7.535 24.820 1.00 86.69 193 VAL A CA 1
ATOM 1590 C C . VAL A 1 193 ? 9.443 7.336 24.319 1.00 86.69 193 VAL A C 1
ATOM 1592 O O . VAL A 1 193 ? 10.298 6.888 25.086 1.00 86.69 193 VAL A O 1
ATOM 1595 N N . LYS A 1 194 ? 9.764 7.727 23.075 1.00 88.06 194 LYS A N 1
ATOM 1596 C CA . LYS A 1 194 ? 11.146 7.674 22.551 1.00 88.06 194 LYS A CA 1
ATOM 1597 C C . LYS A 1 194 ? 12.110 8.518 23.381 1.00 88.06 194 LYS A C 1
ATOM 1599 O O . LYS A 1 194 ? 13.219 8.068 23.674 1.00 88.06 194 LYS A O 1
ATOM 1604 N N . ASN A 1 195 ? 11.705 9.731 23.754 1.00 89.06 195 ASN A N 1
ATOM 1605 C CA . ASN A 1 195 ? 12.512 10.613 24.592 1.00 89.06 195 ASN A CA 1
ATOM 1606 C C . ASN A 1 195 ? 12.680 10.026 26.001 1.00 89.06 195 ASN A C 1
ATOM 1608 O O . ASN A 1 195 ? 13.797 10.005 26.504 1.00 89.06 195 ASN A O 1
ATOM 1612 N N . GLY A 1 196 ? 11.621 9.464 26.592 1.00 85.25 196 GLY A N 1
ATOM 1613 C CA . GLY A 1 196 ? 11.676 8.805 27.899 1.00 85.25 196 GLY A CA 1
ATOM 1614 C C . GLY A 1 196 ? 12.614 7.593 27.939 1.00 85.25 196 GLY A C 1
ATOM 1615 O O . GLY A 1 196 ? 13.353 7.423 28.911 1.00 85.25 196 GLY A O 1
ATOM 1616 N N . VAL A 1 197 ? 12.649 6.786 26.872 1.00 87.62 197 VAL A N 1
ATOM 1617 C CA . VAL A 1 197 ? 13.610 5.674 26.731 1.00 87.62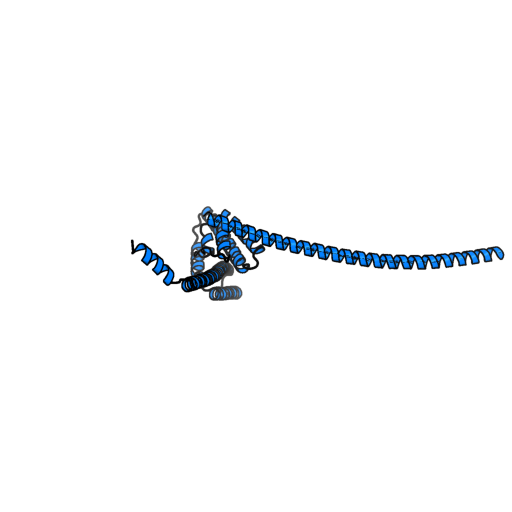 197 VAL A CA 1
ATOM 1618 C C . VAL A 1 197 ? 15.036 6.200 26.539 1.00 87.62 197 VAL A C 1
ATOM 1620 O O . VAL A 1 197 ? 15.964 5.703 27.174 1.00 87.62 197 VAL A O 1
ATOM 1623 N N . ARG A 1 198 ? 15.233 7.232 25.705 1.00 85.56 198 ARG A N 1
ATOM 1624 C CA . ARG A 1 198 ? 16.556 7.844 25.478 1.00 85.56 198 ARG A CA 1
ATOM 1625 C C . ARG A 1 198 ? 17.135 8.456 26.754 1.00 85.56 198 ARG A C 1
ATOM 1627 O O . ARG A 1 198 ? 18.330 8.324 27.006 1.00 85.56 198 ARG A O 1
ATOM 1634 N N . ASP A 1 199 ? 16.286 9.093 27.549 1.00 89.56 199 ASP A N 1
ATOM 1635 C CA . ASP A 1 199 ? 16.663 9.752 28.797 1.00 89.56 199 ASP A CA 1
ATOM 1636 C C . ASP A 1 199 ? 16.705 8.758 29.980 1.00 89.56 199 ASP A C 1
ATOM 1638 O O . ASP A 1 199 ? 16.914 9.157 31.127 1.00 89.56 199 ASP A O 1
ATOM 1642 N N . ASN A 1 200 ? 16.546 7.453 29.703 1.00 83.38 200 ASN A N 1
ATOM 1643 C CA . ASN A 1 200 ? 16.598 6.343 30.658 1.00 83.38 200 ASN A CA 1
ATOM 1644 C C . ASN A 1 200 ? 15.606 6.497 31.833 1.00 83.38 200 ASN A C 1
ATOM 1646 O O . ASN A 1 200 ? 15.847 5.998 32.934 1.00 83.38 200 ASN A O 1
ATOM 1650 N N . MET A 1 201 ? 14.504 7.220 31.596 1.00 78.81 201 MET A N 1
ATOM 1651 C CA . MET A 1 201 ? 13.376 7.380 32.521 1.00 78.81 201 MET A CA 1
ATOM 1652 C C . MET A 1 201 ? 12.371 6.231 32.411 1.00 78.81 201 MET A C 1
ATOM 1654 O O . MET A 1 201 ? 11.623 5.978 33.353 1.00 78.81 201 MET A O 1
ATOM 1658 N N . LEU A 1 202 ? 12.356 5.551 31.265 1.00 82.44 202 LEU A N 1
ATOM 1659 C CA . LEU A 1 202 ? 11.507 4.404 30.981 1.00 82.44 202 LEU A CA 1
ATOM 1660 C C . LEU A 1 202 ? 12.379 3.170 30.739 1.00 82.44 202 LEU A C 1
ATOM 1662 O O . LEU A 1 202 ? 13.449 3.275 30.137 1.00 82.44 202 LEU A O 1
ATOM 1666 N N . ASP A 1 203 ? 11.909 2.007 31.184 1.00 86.50 203 ASP A N 1
ATOM 1667 C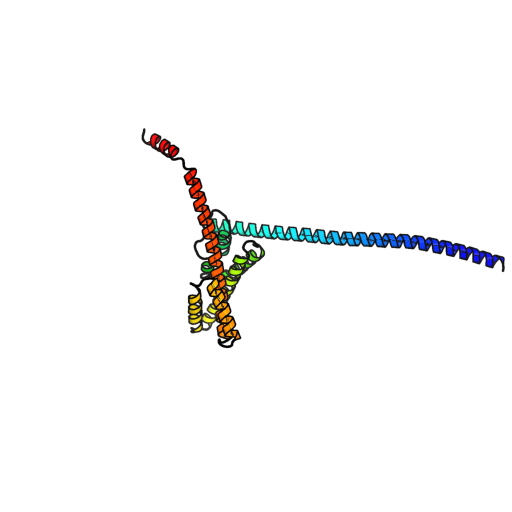 CA . ASP A 1 203 ? 12.576 0.748 30.873 1.00 86.50 203 ASP A CA 1
ATOM 1668 C C . ASP A 1 203 ? 12.592 0.510 29.344 1.00 86.50 203 ASP A C 1
ATOM 1670 O O . ASP A 1 203 ? 11.556 0.697 28.692 1.00 86.50 203 ASP A O 1
ATOM 1674 N N . PRO A 1 204 ? 13.737 0.127 28.744 1.00 86.31 204 PRO A N 1
ATOM 1675 C CA . PRO A 1 204 ? 13.838 -0.061 27.300 1.00 86.31 204 PRO A CA 1
ATOM 1676 C C . PRO A 1 204 ? 12.918 -1.149 26.739 1.00 86.31 204 PRO A C 1
ATOM 1678 O O . PRO A 1 204 ? 12.450 -1.004 25.611 1.00 86.31 204 PRO A O 1
ATOM 1681 N N . GLU A 1 205 ? 12.660 -2.222 27.488 1.00 84.75 205 GLU A N 1
ATOM 1682 C CA . GLU A 1 205 ? 11.832 -3.347 27.040 1.00 84.75 205 GLU A CA 1
ATOM 1683 C C . GLU A 1 205 ? 10.354 -2.947 27.048 1.00 84.75 205 GLU A C 1
ATOM 1685 O O . GLU A 1 205 ? 9.665 -3.071 26.032 1.00 84.75 205 GLU A O 1
ATOM 1690 N N . PHE A 1 206 ? 9.903 -2.321 28.140 1.00 82.81 206 PHE A N 1
ATOM 1691 C CA . PHE A 1 206 ? 8.561 -1.741 28.215 1.00 82.81 206 PHE A CA 1
ATOM 1692 C C . PHE A 1 206 ? 8.345 -0.647 27.155 1.00 82.81 206 PHE A C 1
ATOM 1694 O O . PHE A 1 206 ? 7.323 -0.621 26.471 1.00 82.81 206 PHE A O 1
ATOM 1701 N N . GLY A 1 207 ? 9.327 0.238 26.958 1.00 82.06 207 GLY A N 1
ATOM 1702 C CA . GLY A 1 207 ? 9.263 1.282 25.937 1.00 82.06 207 GLY A CA 1
ATOM 1703 C C . GLY A 1 207 ? 9.158 0.727 24.518 1.00 82.06 207 GLY A C 1
ATOM 1704 O O . GLY A 1 207 ? 8.378 1.240 23.719 1.00 82.06 207 GLY A O 1
ATOM 1705 N N . GLN A 1 208 ? 9.887 -0.345 24.198 1.00 84.38 208 GLN A N 1
ATOM 1706 C CA . GLN A 1 208 ? 9.767 -1.023 22.904 1.00 84.38 208 GLN A CA 1
ATOM 1707 C C . GLN A 1 208 ? 8.380 -1.640 22.703 1.00 84.38 208 GLN A C 1
ATOM 1709 O O . GLN A 1 208 ? 7.819 -1.506 21.614 1.00 84.38 208 GLN A O 1
ATOM 1714 N N . GLN A 1 209 ? 7.807 -2.251 23.743 1.00 82.00 209 GLN A N 1
ATOM 1715 C CA . GLN A 1 209 ? 6.458 -2.818 23.701 1.00 82.00 209 GLN A CA 1
ATOM 1716 C C . GLN A 1 209 ? 5.397 -1.731 23.459 1.00 82.00 209 GLN A C 1
ATOM 1718 O O . GLN A 1 209 ? 4.561 -1.868 22.565 1.00 82.00 209 GLN A O 1
ATOM 1723 N N . VAL A 1 210 ? 5.476 -0.607 24.181 1.00 82.88 210 VAL A N 1
ATOM 1724 C CA . VAL A 1 210 ? 4.567 0.538 23.994 1.00 82.88 210 VAL A CA 1
ATOM 1725 C C . VAL A 1 210 ? 4.734 1.158 22.606 1.00 82.88 210 VAL A C 1
ATOM 1727 O O . VAL A 1 210 ? 3.739 1.464 21.955 1.00 82.88 210 VAL A O 1
ATOM 1730 N N . LEU A 1 211 ? 5.966 1.311 22.110 1.00 85.25 211 LEU A N 1
ATOM 1731 C CA . LEU A 1 211 ? 6.219 1.838 20.765 1.00 85.25 211 LEU A CA 1
ATOM 1732 C C . LEU A 1 211 ? 5.684 0.919 19.664 1.00 85.25 211 LEU A C 1
ATOM 1734 O O . LEU A 1 211 ? 5.194 1.417 18.651 1.00 85.25 211 LEU A O 1
ATOM 1738 N N . ALA A 1 212 ? 5.763 -0.402 19.841 1.00 84.19 212 ALA A N 1
ATOM 1739 C CA . ALA A 1 212 ? 5.162 -1.352 18.910 1.00 84.19 212 ALA A CA 1
ATOM 1740 C C . ALA A 1 212 ? 3.637 -1.168 18.858 1.00 84.19 212 ALA A C 1
ATOM 1742 O O . ALA A 1 212 ? 3.082 -0.969 17.778 1.00 84.19 212 ALA A O 1
ATOM 1743 N N . GLN A 1 213 ? 2.977 -1.104 20.019 1.00 82.81 213 GLN A N 1
ATOM 1744 C CA . GLN A 1 213 ? 1.535 -0.863 20.077 1.00 82.81 213 GLN A CA 1
ATOM 1745 C C . GLN A 1 213 ? 1.125 0.515 19.545 1.00 82.81 213 GLN A C 1
ATOM 1747 O O . GLN A 1 213 ? 0.111 0.630 18.856 1.00 82.81 213 GLN A O 1
ATOM 1752 N N . LEU A 1 214 ? 1.915 1.557 19.816 1.00 85.19 214 LEU A N 1
ATOM 1753 C CA . LEU A 1 214 ? 1.684 2.901 19.287 1.00 85.19 214 LEU A CA 1
ATOM 1754 C C . LEU A 1 214 ? 1.749 2.915 17.764 1.00 85.19 214 LEU A C 1
ATOM 1756 O O . LEU A 1 214 ? 0.882 3.516 17.139 1.00 85.19 214 LEU A O 1
ATOM 1760 N N . LYS A 1 215 ? 2.714 2.224 17.146 1.00 86.00 215 LYS A N 1
ATOM 1761 C CA . LYS A 1 215 ? 2.782 2.104 15.680 1.00 86.00 215 LYS A CA 1
ATOM 1762 C C . LYS A 1 215 ? 1.531 1.443 15.112 1.00 86.00 215 LYS A C 1
ATOM 1764 O O . LYS A 1 215 ? 0.976 1.943 14.135 1.00 86.00 215 LYS A O 1
ATOM 1769 N N . THR A 1 216 ? 1.049 0.379 15.749 1.00 86.00 216 THR A N 1
ATOM 1770 C CA . THR A 1 216 ? -0.199 -0.291 15.363 1.00 86.00 216 THR A CA 1
ATOM 1771 C C . THR A 1 216 ? -1.402 0.639 15.516 1.00 86.00 216 THR A C 1
ATOM 1773 O O . THR A 1 216 ? -2.224 0.738 14.604 1.00 86.00 216 THR A O 1
ATOM 1776 N N . ALA A 1 217 ? -1.506 1.367 16.630 1.00 85.25 217 ALA A N 1
ATOM 1777 C CA . ALA A 1 217 ? -2.572 2.341 16.851 1.00 85.25 217 ALA A CA 1
ATOM 1778 C C . ALA A 1 217 ? -2.524 3.484 15.824 1.00 85.25 217 ALA A C 1
ATOM 1780 O O . ALA A 1 217 ? -3.556 3.890 15.300 1.00 85.25 217 ALA A O 1
ATOM 1781 N N . LEU A 1 218 ? -1.328 3.956 15.476 1.00 86.81 218 LEU A N 1
ATOM 1782 C CA . LEU A 1 218 ? -1.100 5.030 14.512 1.00 86.81 218 LEU A CA 1
ATOM 1783 C C . LEU A 1 218 ? -1.448 4.579 13.085 1.00 86.81 218 LEU A C 1
ATOM 1785 O O . LEU A 1 218 ? -2.063 5.340 12.335 1.00 86.81 218 LEU A O 1
ATOM 1789 N N . ALA A 1 219 ? -1.157 3.323 12.732 1.00 87.19 219 ALA A N 1
ATOM 1790 C CA . ALA A 1 219 ? -1.619 2.703 11.491 1.00 87.19 219 ALA A CA 1
ATOM 1791 C C . ALA A 1 219 ? -3.152 2.555 11.463 1.00 87.19 219 ALA A C 1
ATOM 1793 O O . ALA A 1 219 ? -3.784 2.950 10.483 1.00 87.19 219 ALA A O 1
ATOM 1794 N N . LYS A 1 220 ? -3.774 2.080 12.555 1.00 86.69 220 LYS A N 1
ATOM 1795 C CA . LYS A 1 220 ? -5.242 1.983 12.697 1.00 86.69 220 LYS A CA 1
ATOM 1796 C C . LYS A 1 220 ? -5.917 3.359 12.584 1.00 86.69 220 LYS A C 1
ATOM 1798 O O . LYS A 1 220 ? -6.887 3.496 11.839 1.00 86.69 220 LYS A O 1
ATOM 1803 N N . ALA A 1 221 ? -5.368 4.388 13.230 1.00 86.31 221 ALA A N 1
ATOM 1804 C CA . ALA A 1 221 ? -5.842 5.769 13.134 1.00 86.31 221 ALA A CA 1
ATOM 1805 C C . ALA A 1 221 ? -5.704 6.323 11.708 1.00 86.31 221 ALA A C 1
ATOM 1807 O O . ALA A 1 221 ? -6.653 6.895 11.176 1.00 86.31 221 ALA A O 1
ATOM 1808 N N . LYS A 1 222 ? -4.570 6.074 11.039 1.00 87.69 222 LYS A N 1
ATOM 1809 C CA . LYS A 1 222 ? -4.366 6.479 9.640 1.00 87.69 222 LYS A CA 1
ATOM 1810 C C . LYS A 1 222 ? -5.382 5.817 8.702 1.00 87.69 222 LYS A C 1
ATOM 1812 O O . LYS A 1 222 ? -5.952 6.489 7.844 1.00 87.69 222 LYS A O 1
ATOM 1817 N N . LEU A 1 223 ? -5.660 4.524 8.882 1.00 86.94 223 LEU A N 1
ATOM 1818 C CA . LEU A 1 223 ? -6.692 3.815 8.115 1.00 86.94 223 LEU A CA 1
ATOM 1819 C C . LEU A 1 223 ? -8.086 4.387 8.361 1.00 86.94 223 LEU A C 1
ATOM 1821 O O . LEU A 1 223 ? -8.859 4.527 7.414 1.00 86.94 223 LEU A O 1
ATOM 1825 N N . LYS A 1 224 ? -8.399 4.739 9.611 1.00 86.00 224 LYS A N 1
ATOM 1826 C CA . LYS A 1 224 ? -9.662 5.383 9.976 1.00 86.00 224 LYS A CA 1
ATOM 1827 C C . LYS A 1 224 ? -9.814 6.747 9.306 1.00 86.00 224 LYS A C 1
ATOM 1829 O O . LYS A 1 224 ? -10.873 7.022 8.749 1.00 86.00 224 LYS A O 1
ATOM 1834 N N . ASP A 1 225 ? -8.762 7.561 9.289 1.00 87.38 225 ASP A N 1
ATOM 1835 C CA . ASP A 1 225 ? -8.769 8.871 8.632 1.00 87.38 225 ASP A CA 1
ATOM 1836 C C . ASP A 1 225 ? -8.954 8.754 7.114 1.00 87.38 225 ASP A C 1
ATOM 1838 O O . ASP A 1 225 ? -9.792 9.455 6.537 1.00 87.38 225 ASP A O 1
ATOM 1842 N N . ILE A 1 226 ? -8.236 7.827 6.466 1.00 87.00 226 ILE A N 1
ATOM 1843 C CA . ILE A 1 226 ? -8.392 7.550 5.029 1.00 87.00 226 ILE A CA 1
ATOM 1844 C C . ILE A 1 226 ? -9.817 7.068 4.736 1.00 87.00 226 ILE A C 1
ATOM 1846 O O . ILE A 1 226 ? -10.474 7.582 3.830 1.00 87.00 226 ILE A O 1
ATOM 1850 N N . HIS A 1 227 ? -10.328 6.124 5.527 1.00 85.12 227 HIS A N 1
ATOM 1851 C CA . HIS A 1 227 ? -11.677 5.593 5.365 1.00 85.12 227 HIS A CA 1
ATOM 1852 C C . HIS A 1 227 ? -12.756 6.667 5.569 1.00 85.12 227 HIS A C 1
ATOM 1854 O O . HIS A 1 227 ? -13.680 6.776 4.764 1.00 85.12 227 HIS A O 1
ATOM 1860 N N . ALA A 1 228 ? -12.608 7.527 6.579 1.00 86.50 228 ALA A N 1
ATOM 1861 C CA . ALA A 1 228 ? -13.485 8.674 6.787 1.00 86.50 228 ALA A CA 1
ATOM 1862 C C . ALA A 1 228 ? -13.432 9.655 5.603 1.00 86.50 228 ALA A C 1
ATOM 1864 O O . ALA A 1 228 ? -14.460 10.213 5.220 1.00 86.50 228 ALA A O 1
ATOM 1865 N N . GLY A 1 229 ? -12.257 9.853 4.997 1.00 86.38 229 GLY A N 1
ATOM 1866 C CA . GLY A 1 229 ? -12.099 10.614 3.757 1.00 86.38 229 GLY A CA 1
ATOM 1867 C C . GLY A 1 229 ? -12.909 10.023 2.601 1.00 86.38 229 GLY A C 1
ATOM 1868 O O . GLY A 1 229 ? -13.685 10.741 1.972 1.00 86.38 229 GLY A O 1
ATOM 1869 N N . ILE A 1 230 ? -12.800 8.711 2.377 1.00 85.06 230 ILE A N 1
ATOM 1870 C CA . ILE A 1 230 ? -13.561 7.982 1.348 1.00 85.06 230 ILE A CA 1
ATOM 1871 C C . ILE A 1 230 ? -15.070 8.134 1.576 1.00 85.06 230 ILE A C 1
ATOM 1873 O O . ILE A 1 230 ? -15.808 8.466 0.647 1.00 85.06 230 ILE A O 1
ATOM 1877 N N . LEU A 1 231 ? -15.531 7.945 2.816 1.00 85.00 231 LEU A N 1
ATOM 1878 C CA . LEU A 1 231 ? -16.943 8.090 3.174 1.00 85.00 231 LEU A CA 1
ATOM 1879 C C . LEU A 1 231 ? -17.459 9.511 2.916 1.00 85.00 231 LEU A C 1
ATOM 1881 O O . LEU A 1 231 ? -18.545 9.665 2.363 1.00 85.00 231 LEU A O 1
ATOM 1885 N N . ARG A 1 232 ? -16.685 10.552 3.256 1.00 86.44 232 ARG A N 1
ATOM 1886 C CA . ARG A 1 232 ? -17.062 11.952 2.986 1.00 86.44 232 ARG A CA 1
ATOM 1887 C C . ARG A 1 232 ? -17.175 12.237 1.492 1.00 86.44 232 ARG A C 1
ATOM 1889 O O . ARG A 1 232 ? -18.147 12.858 1.074 1.00 86.44 232 ARG A O 1
ATOM 1896 N N . THR A 1 233 ? -16.212 11.778 0.694 1.00 84.88 233 THR A N 1
ATOM 1897 C CA . THR A 1 233 ? -16.239 11.960 -0.765 1.00 84.88 233 THR A CA 1
ATOM 1898 C C . THR A 1 233 ? -17.463 11.286 -1.379 1.00 84.88 233 THR A C 1
ATOM 1900 O O . THR A 1 233 ? -18.151 11.883 -2.207 1.00 84.88 233 THR A O 1
ATOM 1903 N N . LYS A 1 234 ? -17.784 10.066 -0.939 1.00 80.88 234 LYS A N 1
ATOM 1904 C CA . LYS A 1 234 ? -18.949 9.329 -1.438 1.00 80.88 234 LYS A CA 1
ATOM 1905 C C . LYS A 1 234 ? -20.273 9.934 -0.971 1.00 80.88 234 LYS A C 1
ATOM 1907 O O . LYS A 1 234 ? -21.191 10.039 -1.778 1.00 80.88 234 LYS A O 1
ATOM 1912 N N . LEU A 1 235 ? -20.354 10.415 0.271 1.00 82.88 235 LEU A N 1
ATOM 1913 C CA . LEU A 1 235 ? -21.513 11.167 0.760 1.00 82.88 235 LEU A CA 1
ATOM 1914 C C . LEU A 1 235 ? -21.762 12.414 -0.101 1.00 82.88 235 LEU A C 1
ATOM 1916 O O . LEU A 1 235 ? -22.871 12.602 -0.587 1.00 82.88 235 LEU A O 1
ATOM 1920 N N . ALA A 1 236 ? -20.723 13.215 -0.351 1.00 84.94 236 ALA A N 1
ATOM 1921 C CA . ALA A 1 236 ? -20.832 14.430 -1.158 1.00 84.94 236 ALA A CA 1
ATOM 1922 C C . ALA A 1 236 ? -21.298 14.141 -2.597 1.00 84.94 236 ALA A C 1
ATOM 1924 O O . ALA A 1 236 ? -22.062 14.915 -3.174 1.00 84.94 236 ALA A O 1
ATOM 1925 N N . ARG A 1 237 ? -20.870 13.010 -3.175 1.00 82.69 237 ARG A N 1
ATOM 1926 C CA . ARG A 1 237 ? -21.342 12.555 -4.490 1.00 82.69 237 ARG A CA 1
ATOM 1927 C C . ARG A 1 237 ? -22.823 12.181 -4.463 1.00 82.69 237 ARG A C 1
ATOM 1929 O O . ARG A 1 237 ? -23.572 12.695 -5.283 1.00 82.69 237 ARG A O 1
ATOM 1936 N N . LEU A 1 238 ? -23.253 11.364 -3.497 1.00 82.56 238 LEU A N 1
ATOM 1937 C CA . LEU A 1 238 ? -24.661 10.971 -3.349 1.00 82.56 238 LEU A CA 1
ATOM 1938 C C . LEU A 1 238 ? -25.580 12.178 -3.121 1.00 82.56 238 LEU A C 1
ATOM 1940 O O . LEU A 1 238 ? -26.668 12.242 -3.688 1.00 82.56 238 LEU A O 1
ATOM 1944 N N . GLU A 1 239 ? -25.142 13.154 -2.323 1.00 84.75 239 GLU A N 1
ATOM 1945 C CA . GLU A 1 239 ? -25.857 14.422 -2.142 1.00 84.75 239 GLU A CA 1
ATOM 1946 C C . GLU A 1 239 ? -25.972 15.201 -3.462 1.00 84.75 239 GLU A C 1
ATOM 1948 O O . GLU A 1 239 ? -27.036 15.745 -3.769 1.00 84.75 239 GLU A O 1
ATOM 1953 N N . GLY A 1 240 ? -24.905 15.220 -4.267 1.00 84.81 240 GLY A N 1
ATOM 1954 C CA . GLY A 1 240 ? -24.896 15.819 -5.601 1.00 84.81 240 GLY A CA 1
ATOM 1955 C C . GLY A 1 240 ? -25.853 15.130 -6.577 1.00 84.81 240 GLY A C 1
ATOM 1956 O O . GLY A 1 240 ? -26.629 15.810 -7.250 1.00 84.81 240 GLY A O 1
ATOM 1957 N N . ASP A 1 241 ? -25.847 13.800 -6.617 1.00 83.19 241 ASP A N 1
ATOM 1958 C CA . ASP A 1 241 ? -26.724 13.004 -7.482 1.00 83.19 241 ASP A CA 1
ATOM 1959 C C . ASP A 1 241 ? -28.194 13.166 -7.077 1.00 83.19 241 ASP A C 1
ATOM 1961 O O . ASP A 1 241 ? -29.064 13.351 -7.931 1.00 83.19 241 ASP A O 1
ATOM 1965 N N . LEU A 1 242 ? -28.478 13.194 -5.770 1.00 81.62 242 LEU A N 1
ATOM 1966 C CA . LEU A 1 242 ? -29.815 13.471 -5.249 1.00 81.62 242 LEU A CA 1
ATOM 1967 C C . LEU A 1 242 ? -30.279 14.886 -5.615 1.00 81.62 242 LEU A C 1
ATOM 1969 O O . LEU A 1 242 ? -31.434 15.071 -5.999 1.00 81.62 242 LEU A O 1
ATOM 1973 N N . ALA A 1 243 ? -29.395 15.884 -5.534 1.00 82.12 243 ALA A N 1
ATOM 1974 C CA . ALA A 1 243 ? -29.708 17.252 -5.936 1.00 82.12 243 ALA A CA 1
ATOM 1975 C C . ALA A 1 243 ? -29.991 17.351 -7.444 1.00 82.12 243 ALA A C 1
ATOM 1977 O O . ALA A 1 243 ? -30.962 17.994 -7.842 1.00 82.12 243 ALA A O 1
ATOM 1978 N N . GLN A 1 244 ? -29.203 16.675 -8.285 1.00 80.81 244 GLN A N 1
ATOM 1979 C CA . GLN A 1 244 ? -29.448 16.609 -9.729 1.00 80.81 244 GLN A CA 1
ATOM 1980 C C . GLN A 1 244 ? -30.768 15.906 -10.050 1.00 80.81 244 GLN A C 1
ATOM 1982 O O . GLN A 1 244 ? -31.552 16.419 -10.848 1.00 80.81 244 GLN A O 1
ATOM 1987 N N . ALA A 1 245 ? -31.054 14.777 -9.397 1.00 81.62 245 ALA A N 1
ATOM 1988 C CA . ALA A 1 245 ? -32.318 14.064 -9.545 1.00 81.62 245 ALA A CA 1
ATOM 1989 C C . ALA A 1 245 ? -33.511 14.928 -9.105 1.00 81.62 245 ALA A C 1
ATOM 1991 O O . ALA A 1 245 ? -34.528 14.960 -9.791 1.00 81.62 245 ALA A O 1
ATOM 1992 N N . ALA A 1 246 ? -33.374 15.688 -8.015 1.00 79.75 246 ALA A N 1
ATOM 1993 C CA . ALA A 1 246 ? -34.396 16.626 -7.556 1.00 79.75 246 ALA A CA 1
ATOM 1994 C C . ALA A 1 246 ? -34.602 17.806 -8.524 1.00 79.75 246 ALA A C 1
ATOM 1996 O O . ALA A 1 246 ? -35.728 18.270 -8.679 1.00 79.75 246 ALA A O 1
ATOM 1997 N N . MET A 1 247 ? -33.549 18.281 -9.199 1.00 76.88 247 MET A N 1
ATOM 1998 C CA . MET A 1 247 ? -33.660 19.315 -10.240 1.00 76.88 247 MET A CA 1
ATOM 1999 C C . MET A 1 247 ? -34.251 18.778 -11.550 1.00 76.88 247 MET A C 1
ATOM 2001 O O . MET A 1 247 ? -34.926 19.518 -12.261 1.00 76.88 247 MET A O 1
ATOM 2005 N N . ALA A 1 248 ? -34.000 17.507 -11.874 1.00 76.31 248 ALA A N 1
ATOM 2006 C CA . ALA A 1 248 ? -34.573 16.819 -13.030 1.00 76.31 248 ALA A CA 1
ATOM 2007 C C . ALA A 1 248 ? -36.010 16.322 -12.786 1.00 76.31 248 ALA A C 1
ATOM 2009 O O . ALA A 1 248 ? -36.706 15.959 -13.735 1.00 76.31 248 ALA A O 1
ATOM 2010 N N . TYR A 1 249 ? -36.460 16.299 -11.530 1.00 69.62 249 TYR A N 1
ATOM 2011 C CA . TYR A 1 249 ? -37.813 15.915 -11.156 1.00 69.62 249 TYR A CA 1
ATOM 2012 C C . TYR A 1 249 ? -38.806 17.021 -11.539 1.00 69.62 249 TYR A C 1
ATOM 2014 O O . TYR A 1 249 ? -38.910 18.045 -10.863 1.00 69.62 249 TYR A O 1
ATOM 2022 N N . ASP A 1 250 ? -39.551 16.804 -12.626 1.00 69.44 250 ASP A N 1
ATOM 2023 C CA . ASP A 1 250 ? -40.674 17.652 -13.027 1.00 69.44 250 ASP A CA 1
ATOM 2024 C C . ASP A 1 250 ? -41.974 17.192 -12.329 1.00 69.44 250 ASP A C 1
ATOM 2026 O O . ASP A 1 250 ? -42.536 16.147 -12.675 1.00 69.44 250 ASP A O 1
ATOM 2030 N N . PRO A 1 251 ? -42.513 17.965 -11.366 1.00 62.75 251 PRO A N 1
ATOM 2031 C CA . PRO A 1 251 ? -43.755 17.624 -10.676 1.00 62.75 251 PRO A CA 1
ATOM 2032 C C . PRO A 1 251 ? -45.013 17.707 -11.566 1.00 62.75 251 PRO A C 1
ATOM 2034 O O . PRO A 1 251 ? -46.097 17.340 -11.103 1.00 62.75 251 PRO A O 1
ATOM 2037 N N . SER A 1 252 ? -44.911 18.193 -12.810 1.00 57.69 252 SER A N 1
ATOM 2038 C CA . SER A 1 252 ? -46.014 18.218 -13.780 1.00 57.69 252 SER A CA 1
ATOM 2039 C C . SER A 1 252 ? -46.321 16.830 -14.351 1.00 57.69 252 SER A C 1
ATOM 2041 O O . SER A 1 252 ? -47.492 16.465 -14.448 1.00 57.69 252 SER A O 1
ATOM 2043 N N . ALA A 1 253 ? -45.296 16.025 -14.650 1.00 55.53 253 ALA A N 1
ATOM 2044 C CA . ALA A 1 253 ? -45.463 14.687 -15.228 1.00 55.53 253 ALA A CA 1
ATOM 2045 C C . ALA A 1 253 ? -46.168 13.713 -14.260 1.00 55.53 253 ALA A C 1
ATOM 2047 O O . ALA A 1 253 ? -47.053 12.961 -14.658 1.00 55.53 253 ALA A O 1
ATOM 2048 N N . ALA A 1 254 ? -45.867 13.801 -12.959 1.00 55.88 254 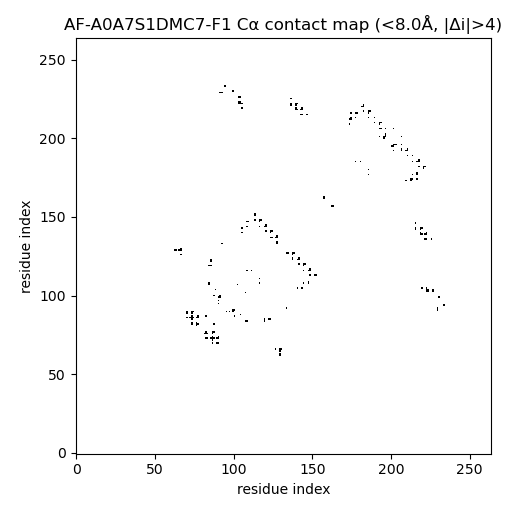ALA A N 1
ATOM 2049 C CA . ALA A 1 254 ? -46.499 12.965 -11.932 1.00 55.88 254 ALA A CA 1
ATOM 2050 C C . ALA A 1 254 ? -47.987 13.300 -11.682 1.00 55.88 254 ALA A C 1
ATOM 2052 O O . ALA A 1 254 ? -48.739 12.473 -11.166 1.00 55.88 254 ALA A O 1
ATOM 2053 N N . LYS A 1 255 ? -48.440 14.514 -12.033 1.00 53.56 255 LYS A N 1
ATOM 2054 C CA . LYS A 1 255 ? -49.859 14.902 -11.924 1.00 53.56 255 LYS A CA 1
ATOM 2055 C C . LYS A 1 255 ? -50.694 14.439 -13.115 1.00 53.56 255 LYS A C 1
ATOM 2057 O O . LYS A 1 255 ? -51.893 14.230 -12.942 1.00 53.56 255 LYS A O 1
ATOM 2062 N N . GLU A 1 256 ? -50.083 14.273 -14.284 1.00 50.81 256 GLU A N 1
ATOM 2063 C CA . GLU A 1 256 ? -50.769 13.816 -15.495 1.00 50.81 256 GLU A CA 1
ATOM 2064 C C . GLU A 1 256 ? -51.128 12.322 -15.400 1.00 50.81 256 GLU A C 1
ATOM 2066 O O . GLU A 1 256 ? -52.253 11.944 -15.716 1.00 50.81 256 GLU A O 1
ATOM 2071 N N . GLU A 1 257 ? -50.252 11.489 -14.827 1.00 50.69 257 GLU A N 1
ATOM 2072 C CA . GLU A 1 257 ? -50.546 10.066 -14.576 1.00 50.69 257 GLU A CA 1
ATOM 2073 C C . GLU A 1 257 ? -51.640 9.865 -13.508 1.00 50.69 257 GLU A C 1
ATOM 2075 O O . GLU A 1 257 ? -52.548 9.052 -13.688 1.00 50.69 257 GLU A O 1
ATOM 2080 N N . ALA A 1 258 ? -51.645 10.672 -12.440 1.00 53.56 258 ALA A N 1
ATOM 2081 C CA . ALA A 1 258 ? -52.672 10.596 -11.396 1.00 53.56 258 ALA A CA 1
ATOM 2082 C C . ALA A 1 258 ? -54.064 11.085 -11.857 1.00 53.56 258 ALA A C 1
ATOM 2084 O O . ALA A 1 258 ? -55.084 10.663 -11.307 1.00 53.56 258 ALA A O 1
ATOM 2085 N N . GLN A 1 259 ? -54.138 11.966 -12.863 1.00 52.06 259 GLN A N 1
ATOM 2086 C CA . GLN A 1 259 ? -55.414 12.401 -13.447 1.00 52.06 259 GLN A CA 1
ATOM 2087 C C . GLN A 1 259 ? -56.006 11.384 -14.431 1.00 52.06 259 GLN A C 1
ATOM 2089 O O . GLN A 1 259 ? -57.226 11.358 -14.595 1.00 52.06 259 GLN A O 1
ATOM 2094 N N . VAL A 1 260 ? -55.180 10.534 -15.049 1.00 53.62 260 VAL A N 1
ATOM 2095 C CA . VAL A 1 260 ? -55.642 9.487 -15.974 1.00 53.62 260 VAL A CA 1
ATOM 2096 C C . VAL A 1 260 ? -56.234 8.284 -15.226 1.00 53.62 260 VAL A C 1
ATOM 2098 O O . VAL A 1 260 ? -57.224 7.724 -15.690 1.00 53.62 260 VAL A O 1
ATOM 2101 N N . GLU A 1 261 ? -55.728 7.927 -14.040 1.00 52.00 261 GLU A N 1
ATOM 2102 C CA . GLU A 1 261 ? -56.298 6.828 -13.233 1.00 52.00 261 GLU A CA 1
ATOM 2103 C C . GLU A 1 261 ? -57.534 7.225 -12.400 1.00 52.00 261 GLU A C 1
ATOM 2105 O O . GLU A 1 261 ? -58.352 6.372 -12.064 1.00 52.00 261 GLU A O 1
ATOM 2110 N N . GLY A 1 262 ? -57.720 8.512 -12.085 1.00 47.62 2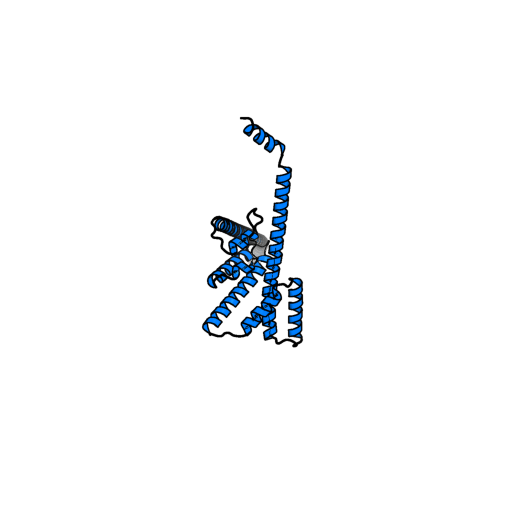62 GLY A N 1
ATOM 2111 C CA . GLY A 1 262 ? -58.874 9.000 -11.310 1.00 47.62 262 GLY A CA 1
ATOM 2112 C C . GLY A 1 262 ? -60.130 9.337 -12.129 1.00 47.62 262 GLY A C 1
ATOM 2113 O O . GLY A 1 262 ? -61.125 9.775 -11.551 1.00 47.62 262 GLY A O 1
ATOM 2114 N N . GLY A 1 263 ? -60.077 9.195 -13.458 1.00 50.09 263 GLY A N 1
ATOM 2115 C CA . GLY A 1 263 ? -61.133 9.606 -14.394 1.00 50.09 263 GLY A CA 1
ATOM 2116 C C . GLY A 1 263 ? -61.851 8.471 -15.136 1.00 50.09 263 GLY A C 1
ATOM 2117 O O . GLY A 1 263 ? -62.537 8.762 -16.117 1.00 50.09 263 GLY A O 1
ATOM 2118 N N . GLY A 1 264 ? -61.668 7.213 -14.714 1.00 40.81 264 GLY A N 1
ATOM 2119 C CA . GLY A 1 264 ? -62.313 6.017 -15.283 1.00 40.81 264 GLY A CA 1
ATOM 2120 C C . GLY A 1 264 ? -63.561 5.574 -14.532 1.00 40.81 264 GLY A C 1
ATOM 2121 O O . GLY A 1 264 ? -63.489 5.477 -13.287 1.00 40.81 264 GLY A O 1
#

Secondary structure (DSSP, 8-state):
-HHHHHHHHHHHHHHHHHHHHHHHHHHHHHHHHHHHHHHHHHHHHHHHHHHHHHHHHHHHHHHHHHHHHHHHHHHHHHHTT---HHHHHHHHHS-SSSPPP-S-GGGGGTT--HHHHHHHHHHHHHHHHH-GGGHHHHHHHHHHHHHHHHHHHHHHHHHHHT---HHHHHHHHHHHHHTT--HHHHHHHHHHHHHHHHTTSS-HHHHHHHHHHHHHHHHHHHHHHHHHHHHHHHHHHHHHHHHHHHHH--TTHHHHHHHHHTT-

Radius of gyration: 37.5 Å; Cα contacts (8 Å, |Δi|>4): 132; chains: 1; bounding box: 142×43×95 Å

Sequence (264 aa):
EQSEKEKRRAEAERKAKIEEEVEKVKRRRDEREKEQAWMEEEKARMARESEEAQHCEWESKADEFHLEQARLRAKIRTTEGRAKPIDIFAKNLMDDDGDVELAEPYTLFRNLTLAALEELQQDVEQHRSLDHKNAEFWEAMAHVCEDEIHSAKVRSERERAGDVDATAAIEEEIAGTFVDKSWSELKEQEEEVKNGVRDNMLDPEFGQQVLAQLKTALAKAKLKDIHAGILRTKLARLEGDLAQAAMAYDPSAAKEEAQVEGGG

Mean predicted aligned error: 12.25 Å

Organism: Hemiselmis andersenii (NCBI:txid464988)

Foldseek 3Di:
DVVVVVVVVVVVVVVVVVVVVVVVVVVVVVVVVVVVVVVVVVVVVVVVVVVVVVVVVVVLVVLVVVLVVQQVVLVVCVVVVNHDLLSLVSVLPDPDLDDHDPDQSLVSLPPDDLVSLVVVLVSLVSCCVRPPPCVLLSVLVNLLSVVSNVVNVVVVVCVVVVDPDCVVVVLVVLLVVLQPDALVVLVVVLVVLVVCVVVVVDDPVVSVSSNSSSSNSNSSNSSVVVSVVSVVVSVVVVVVVVVVVVVVDDPVVVVVVVVVVVPD

pLDDT: mean 81.69, std 10.52, range [40.81, 93.88]

Solvent-accessible surface area (backbone atoms only — not comparable to full-atom values): 14605 Å² total; per-residue (Å²): 110,71,71,59,53,50,51,52,49,54,50,49,53,50,49,51,52,52,50,54,52,50,48,57,52,48,52,60,45,54,53,50,51,52,52,49,49,51,52,49,51,50,50,52,48,54,49,49,56,50,51,52,52,52,47,53,54,49,51,55,51,50,40,51,50,52,45,51,51,50,50,51,51,23,54,53,29,48,77,70,74,62,55,50,72,66,27,51,53,53,52,53,74,41,92,59,96,62,88,68,76,85,69,58,79,76,64,70,57,79,82,54,51,69,70,56,44,55,51,47,44,53,55,38,53,55,45,38,77,49,37,74,90,50,34,72,56,31,51,30,47,46,51,44,43,52,51,53,47,50,53,48,50,53,50,57,52,34,65,74,69,70,62,90,56,71,65,58,57,50,52,51,51,55,52,57,70,46,71,86,50,52,57,67,56,48,53,51,49,50,52,51,49,53,48,32,37,73,70,65,76,37,58,64,69,62,43,50,55,52,50,52,52,46,51,44,44,40,26,53,38,50,48,46,53,53,50,52,49,49,50,51,57,51,49,56,48,53,54,49,52,51,50,52,51,59,71,67,55,61,75,65,64,65,50,55,60,57,53,62,71,73,71,117